Protein AF-0000000080641440 (afdb_homodimer)

Sequence (208 aa):
MGYITQYEVEMDKDAELVREYVNENHDENGCLTAVFNGWAYEMKWYGHEEDVREVSRQFPDVLITLTGEGEDNGDMWRKYFKGGKMQACHAKITFDEYDEKELRMGYITQYEVEMDKDAELVREYVNENHDENGCLTAVFNGWAYEMKWYGHEEDVREVSRQFPDVLITLTGEGEDNGDMWRKYFKGGKMQACHAKITFDEYDEKELR

Radius of gyration: 23.05 Å; Cα contacts (8 Å, |Δi|>4): 408; chains: 2; bounding box: 37×66×46 Å

Structure (mmCIF, N/CA/C/O backbone):
data_AF-0000000080641440-model_v1
#
loop_
_entity.id
_entity.type
_entity.pdbx_description
1 polymer 'Uncharacterized protein'
#
loop_
_atom_site.group_PDB
_atom_site.id
_atom_site.type_symbol
_atom_site.label_atom_id
_atom_site.label_alt_id
_atom_site.label_comp_id
_atom_site.label_asym_id
_atom_site.label_entity_id
_atom_site.label_seq_id
_atom_site.pdbx_PDB_ins_code
_atom_site.Cartn_x
_atom_site.Cartn_y
_atom_site.Cartn_z
_atom_site.occupancy
_atom_site.B_iso_or_equiv
_atom_site.auth_seq_id
_atom_site.auth_comp_id
_atom_site.auth_asym_id
_atom_site.auth_atom_id
_atom_site.pdbx_PDB_model_num
ATOM 1 N N . MET A 1 1 ? 17.766 -10.109 -5.801 1 42.72 1 MET A N 1
ATOM 2 C CA . MET A 1 1 ? 17.547 -10.336 -4.375 1 42.72 1 MET A CA 1
ATOM 3 C C . MET A 1 1 ? 16.062 -10.25 -4.023 1 42.72 1 MET A C 1
ATOM 5 O O . MET A 1 1 ? 15.375 -9.32 -4.449 1 42.72 1 MET A O 1
ATOM 9 N N . GLY A 1 2 ? 15.359 -11.438 -3.826 1 56.09 2 GLY A N 1
ATOM 10 C CA . GLY A 1 2 ? 13.922 -11.383 -3.629 1 56.09 2 GLY A CA 1
ATOM 11 C C . GLY A 1 2 ? 13.523 -10.672 -2.35 1 56.09 2 GLY A C 1
ATOM 12 O O . GLY A 1 2 ? 14.305 -10.609 -1.396 1 56.09 2 GLY A O 1
ATOM 13 N N . TYR A 1 3 ? 12.75 -9.625 -2.354 1 75.38 3 TYR A N 1
ATOM 14 C CA . TYR A 1 3 ? 12.234 -9 -1.143 1 75.38 3 TYR A CA 1
ATOM 15 C C . TYR A 1 3 ? 11.156 -9.867 -0.499 1 75.38 3 TYR A C 1
ATOM 17 O O . TYR A 1 3 ? 10.508 -10.664 -1.178 1 75.38 3 TYR A O 1
ATOM 25 N N . ILE A 1 4 ? 11.258 -9.938 0.817 1 90.31 4 ILE A N 1
ATOM 26 C CA . ILE A 1 4 ? 10.227 -10.68 1.541 1 90.31 4 ILE A CA 1
ATOM 27 C C . ILE A 1 4 ? 8.844 -10.203 1.102 1 90.31 4 ILE A C 1
ATOM 29 O O . ILE A 1 4 ? 8.57 -9 1.092 1 90.31 4 ILE A O 1
ATOM 33 N N . THR A 1 5 ? 8.117 -11.156 0.636 1 93.69 5 THR A N 1
ATOM 34 C CA . THR A 1 5 ? 6.797 -10.898 0.062 1 93.69 5 THR A CA 1
ATOM 35 C C . THR A 1 5 ? 5.773 -11.906 0.584 1 93.69 5 THR A C 1
ATOM 37 O O . THR A 1 5 ? 6.094 -13.078 0.785 1 93.69 5 THR A O 1
ATOM 40 N N . GLN A 1 6 ? 4.656 -11.383 0.966 1 94.06 6 GLN A N 1
ATOM 41 C CA . GLN A 1 6 ? 3.529 -12.273 1.213 1 94.06 6 GLN A CA 1
ATOM 42 C C . GLN A 1 6 ? 2.844 -12.672 -0.092 1 94.06 6 GLN A C 1
ATOM 44 O O . GLN A 1 6 ? 2.396 -11.805 -0.851 1 94.06 6 GLN A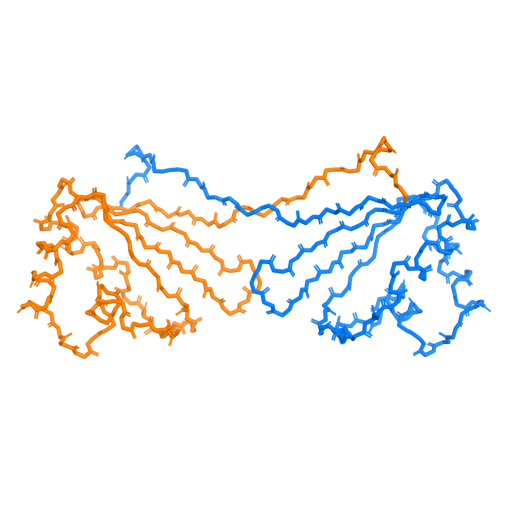 O 1
ATOM 49 N N . TYR A 1 7 ? 2.746 -13.977 -0.316 1 96 7 TYR A N 1
ATOM 50 C CA . TYR A 1 7 ? 2.172 -14.469 -1.562 1 96 7 TYR A CA 1
ATOM 51 C C . TYR A 1 7 ? 0.814 -15.117 -1.32 1 96 7 TYR A C 1
ATOM 53 O O . TYR A 1 7 ? 0.614 -15.797 -0.31 1 96 7 TYR A O 1
ATOM 61 N N . GLU A 1 8 ? -0.035 -14.922 -2.201 1 96.12 8 GLU A N 1
ATOM 62 C CA . GLU A 1 8 ? -1.294 -15.648 -2.283 1 96.12 8 GLU A CA 1
ATOM 63 C C . GLU A 1 8 ? -1.592 -16.078 -3.717 1 96.12 8 GLU A C 1
ATOM 65 O O . GLU A 1 8 ? -1.346 -15.328 -4.66 1 96.12 8 GLU A O 1
ATOM 70 N N . VAL A 1 9 ? -2.16 -17.266 -3.877 1 98 9 VAL A N 1
ATOM 71 C CA . VAL A 1 9 ? -2.475 -17.766 -5.211 1 98 9 VAL A CA 1
ATOM 72 C C . VAL A 1 9 ? -3.955 -18.141 -5.293 1 98 9 VAL A C 1
ATOM 74 O O . VAL A 1 9 ? -4.527 -18.641 -4.324 1 98 9 VAL A O 1
ATOM 77 N N . GLU A 1 10 ? -4.551 -17.844 -6.352 1 98 10 GLU A N 1
ATOM 78 C CA . GLU A 1 10 ? -5.922 -18.219 -6.668 1 98 10 GLU A CA 1
ATOM 79 C C . GLU A 1 10 ? -6.016 -18.828 -8.07 1 98 10 GLU A C 1
ATOM 81 O O . GLU A 1 10 ? -5.27 -18.438 -8.969 1 98 10 GLU A O 1
ATOM 86 N N . MET A 1 11 ? -6.922 -19.734 -8.273 1 98.62 11 MET A N 1
ATOM 87 C CA . MET A 1 11 ? -7.223 -20.344 -9.562 1 98.62 11 MET A CA 1
ATOM 88 C C . MET A 1 11 ? -8.719 -20.297 -9.852 1 98.62 11 MET A C 1
ATOM 90 O O . MET A 1 11 ? -9.539 -20.484 -8.953 1 98.62 11 MET A O 1
ATOM 94 N N . ASP A 1 12 ? -9.023 -20.094 -11.102 1 98.5 12 ASP A N 1
ATOM 95 C CA . ASP A 1 12 ? -10.43 -19.906 -11.43 1 98.5 12 ASP A CA 1
ATOM 96 C C . ASP A 1 12 ? -11.156 -21.25 -11.523 1 98.5 12 ASP A C 1
ATOM 98 O O . ASP A 1 12 ? -12.383 -21.297 -11.383 1 98.5 12 ASP A O 1
ATOM 102 N N . LYS A 1 13 ? -10.445 -22.219 -11.773 1 98.31 13 LYS A N 1
ATOM 103 C CA . LYS A 1 13 ? -10.977 -23.578 -11.812 1 98.31 13 LYS A CA 1
ATOM 104 C C . LYS A 1 13 ? -9.867 -24.609 -11.625 1 98.31 13 LYS A C 1
ATOM 106 O O . LYS A 1 13 ? -8.68 -24.266 -11.648 1 98.31 13 LYS A O 1
ATOM 111 N N . ASP A 1 14 ? -10.234 -25.844 -11.258 1 98 14 ASP A N 1
ATOM 112 C CA . ASP A 1 14 ? -9.383 -27.031 -11.227 1 98 14 ASP A CA 1
ATOM 113 C C . ASP A 1 14 ? -8.234 -26.859 -10.242 1 98 14 ASP A C 1
ATOM 115 O O . ASP A 1 14 ? -7.121 -27.328 -10.484 1 98 14 ASP A O 1
ATOM 119 N N . ALA A 1 15 ? -8.438 -26.078 -9.203 1 97.56 15 ALA A N 1
ATOM 120 C CA . ALA A 1 15 ? -7.402 -25.781 -8.219 1 97.56 15 ALA A CA 1
ATOM 121 C C . ALA A 1 15 ? -6.793 -27.047 -7.648 1 97.56 15 ALA A C 1
ATOM 123 O O . ALA A 1 15 ? -5.574 -27.141 -7.484 1 97.56 15 ALA A O 1
ATOM 124 N N . GLU A 1 16 ? -7.602 -28.016 -7.355 1 97.69 16 GLU A N 1
ATOM 125 C CA . GLU A 1 16 ? -7.105 -29.25 -6.762 1 97.69 16 GLU A CA 1
ATOM 126 C C . GLU A 1 16 ? -6.18 -30 -7.719 1 97.69 16 GLU A C 1
ATOM 128 O O . GLU A 1 16 ? -5.152 -30.531 -7.309 1 97.69 16 GLU A O 1
ATOM 133 N N . LEU A 1 17 ? -6.578 -30.031 -8.953 1 98.38 17 LEU A N 1
ATOM 134 C CA . LEU A 1 17 ? -5.762 -30.703 -9.961 1 98.38 17 LEU A CA 1
ATOM 135 C C . LEU A 1 17 ? -4.406 -30.016 -10.109 1 98.38 17 LEU A C 1
ATOM 137 O O . LEU A 1 17 ? -3.375 -30.672 -10.211 1 98.38 17 LEU A O 1
ATOM 141 N N . VAL A 1 18 ? -4.453 -28.734 -10.141 1 98.62 18 VAL A N 1
ATOM 142 C CA . VAL A 1 18 ? -3.221 -27.953 -10.266 1 98.62 18 VAL A CA 1
ATOM 143 C C . VAL A 1 18 ? -2.316 -28.234 -9.07 1 98.62 18 VAL A C 1
ATOM 145 O O . VAL A 1 18 ? -1.117 -28.469 -9.227 1 98.62 18 VAL A O 1
ATOM 148 N N . ARG A 1 19 ? -2.852 -28.203 -7.91 1 98.06 19 ARG A N 1
ATOM 149 C CA . ARG A 1 19 ? -2.066 -28.438 -6.703 1 98.06 19 ARG A CA 1
ATOM 150 C C . ARG A 1 19 ? -1.47 -29.844 -6.703 1 98.06 19 ARG A C 1
ATOM 152 O O . ARG A 1 19 ? -0.323 -30.031 -6.293 1 98.06 19 ARG A O 1
ATOM 159 N N . GLU A 1 20 ? -2.252 -30.812 -7.102 1 98.25 20 GLU A N 1
ATOM 160 C CA . GLU A 1 20 ? -1.745 -32.188 -7.199 1 98.25 20 GLU A CA 1
ATOM 161 C C . GLU A 1 20 ? -0.533 -32.25 -8.125 1 98.25 20 GLU A C 1
ATOM 163 O O . GLU A 1 20 ? 0.473 -32.875 -7.785 1 98.25 20 GLU A O 1
ATOM 168 N N . TYR A 1 21 ? -0.682 -31.656 -9.242 1 98.5 21 TYR A N 1
ATOM 169 C CA . TYR A 1 21 ? 0.429 -31.609 -10.188 1 98.5 21 TYR A CA 1
ATOM 170 C C . TYR A 1 21 ? 1.666 -31 -9.547 1 98.5 21 TYR A C 1
ATOM 172 O O . TYR A 1 21 ? 2.77 -31.531 -9.664 1 98.5 21 TYR A O 1
ATOM 180 N N . VAL A 1 22 ? 1.522 -29.828 -8.906 1 98.5 22 VAL A N 1
ATOM 181 C CA . VAL A 1 22 ? 2.635 -29.125 -8.273 1 98.5 22 VAL A CA 1
ATOM 182 C C . VAL A 1 22 ? 3.277 -30.016 -7.215 1 98.5 22 VAL A C 1
ATOM 184 O O . VAL A 1 22 ? 4.5 -30.172 -7.18 1 98.5 22 VAL A O 1
ATOM 187 N N . ASN A 1 23 ? 2.48 -30.656 -6.383 1 97.81 23 ASN A N 1
ATOM 188 C CA . ASN A 1 23 ? 2.973 -31.516 -5.309 1 97.81 23 ASN A CA 1
ATOM 189 C C . ASN A 1 23 ? 3.756 -32.688 -5.852 1 97.81 23 ASN A C 1
ATOM 191 O O . ASN A 1 23 ? 4.719 -33.156 -5.23 1 97.81 23 ASN A O 1
ATOM 195 N N . GLU A 1 24 ? 3.395 -33.188 -7.027 1 97.94 24 GLU A N 1
ATOM 196 C CA . GLU A 1 24 ? 4 -34.375 -7.602 1 97.94 24 GLU A CA 1
ATOM 197 C C . GLU A 1 24 ? 5.254 -34.031 -8.398 1 97.94 24 GLU A C 1
ATOM 199 O O . GLU A 1 24 ? 6.168 -34.875 -8.508 1 97.94 24 GLU A O 1
ATOM 204 N N . ASN A 1 25 ? 5.359 -32.844 -8.914 1 97.69 25 ASN A N 1
ATOM 205 C CA . ASN A 1 25 ? 6.367 -32.594 -9.945 1 97.69 25 ASN A CA 1
ATOM 206 C C . ASN A 1 25 ? 7.359 -31.531 -9.492 1 97.69 25 ASN A C 1
ATOM 208 O O . ASN A 1 25 ? 8.32 -31.234 -10.203 1 97.69 25 ASN A O 1
ATOM 212 N N . HIS A 1 26 ? 7.16 -30.953 -8.375 1 96.38 26 HIS A N 1
ATOM 213 C CA . HIS A 1 26 ? 8.047 -29.906 -7.883 1 96.38 26 HIS A CA 1
ATOM 214 C C . HIS A 1 26 ? 8.555 -30.234 -6.48 1 96.38 26 HIS A C 1
ATOM 216 O O . HIS A 1 26 ? 8.008 -31.094 -5.801 1 96.38 26 HIS A O 1
ATOM 222 N N . ASP A 1 27 ? 9.648 -29.516 -6.117 1 94.56 27 ASP A N 1
ATOM 223 C CA . ASP A 1 27 ? 10.266 -29.703 -4.805 1 94.56 27 ASP A CA 1
ATOM 224 C C . ASP A 1 27 ? 9.258 -29.438 -3.686 1 94.56 27 ASP A C 1
ATOM 226 O O . ASP A 1 27 ? 8.695 -28.344 -3.609 1 94.56 27 ASP A O 1
ATOM 230 N N . GLU A 1 28 ? 9.117 -30.359 -2.756 1 90.69 28 GLU A N 1
ATOM 231 C CA . GLU A 1 28 ? 8.148 -30.266 -1.668 1 90.69 28 GLU A CA 1
ATOM 232 C C . GLU A 1 28 ? 8.492 -29.125 -0.718 1 90.69 28 GLU A C 1
ATOM 234 O O . GLU A 1 28 ? 7.605 -28.578 -0.052 1 90.69 28 GLU A O 1
ATOM 239 N N . ASN A 1 29 ? 9.742 -28.75 -0.759 1 90.69 29 ASN A N 1
ATOM 240 C CA . ASN A 1 29 ? 10.18 -27.688 0.134 1 90.69 29 ASN A CA 1
ATOM 241 C C . ASN A 1 29 ? 10.422 -26.375 -0.624 1 90.69 29 ASN A C 1
ATOM 243 O O . ASN A 1 29 ? 11.008 -25.438 -0.082 1 90.69 29 ASN A O 1
ATOM 247 N N . GLY A 1 30 ? 9.953 -26.406 -1.806 1 94.31 30 GLY A N 1
ATOM 248 C CA . GLY A 1 30 ? 10.18 -25.234 -2.637 1 94.31 30 GLY A CA 1
ATOM 249 C C . GLY A 1 30 ? 9.141 -24.156 -2.439 1 94.31 30 GLY A C 1
ATOM 250 O O . GLY A 1 30 ? 8.062 -24.422 -1.896 1 94.31 30 GLY A O 1
ATOM 251 N N . CYS A 1 31 ? 9.414 -22.938 -2.871 1 95.31 31 CYS A N 1
ATOM 252 C CA . CYS A 1 31 ? 8.539 -21.781 -2.736 1 95.31 31 CYS A CA 1
ATOM 253 C C . CYS A 1 31 ? 7.211 -22.016 -3.451 1 95.31 31 CYS A C 1
ATOM 255 O O . CYS A 1 31 ? 6.148 -21.734 -2.904 1 95.31 31 CYS A O 1
ATOM 257 N N . LEU A 1 32 ? 7.34 -22.609 -4.664 1 97.56 32 LEU A N 1
ATOM 258 C CA . LEU A 1 32 ? 6.148 -22.859 -5.465 1 97.56 32 LEU A CA 1
ATOM 259 C C . LEU A 1 32 ? 5.164 -23.734 -4.707 1 97.56 32 LEU A C 1
ATOM 261 O O . LEU A 1 32 ? 3.992 -23.391 -4.555 1 97.56 32 LEU A O 1
ATOM 265 N N . THR A 1 33 ? 5.648 -24.812 -4.207 1 97.62 33 THR A N 1
ATOM 266 C CA . THR A 1 33 ? 4.812 -25.781 -3.492 1 97.62 33 THR A CA 1
ATOM 267 C C . THR A 1 33 ? 4.215 -25.141 -2.236 1 97.62 33 THR A C 1
ATOM 269 O O . THR A 1 33 ? 3.027 -25.312 -1.956 1 97.62 33 THR A O 1
ATOM 272 N N . ALA A 1 34 ? 5.023 -24.422 -1.528 1 96.75 34 ALA A N 1
ATOM 273 C CA . ALA A 1 34 ? 4.562 -23.766 -0.303 1 96.75 34 ALA A CA 1
ATOM 274 C C . ALA A 1 34 ? 3.428 -22.797 -0.593 1 96.75 34 ALA A C 1
ATOM 276 O O . ALA A 1 34 ? 2.4 -22.797 0.09 1 96.75 34 ALA A O 1
ATOM 277 N N . VAL A 1 35 ? 3.568 -21.969 -1.611 1 97.31 35 VAL A N 1
ATOM 278 C CA . VAL A 1 35 ? 2.586 -20.938 -1.932 1 97.31 35 VAL A CA 1
ATOM 279 C C . VAL A 1 35 ? 1.306 -21.578 -2.451 1 97.31 35 VAL A C 1
ATOM 281 O O . VAL A 1 35 ? 0.204 -21.219 -2.033 1 97.31 35 VAL A O 1
ATOM 284 N N . PHE A 1 36 ? 1.425 -22.578 -3.268 1 98 36 PHE A N 1
ATOM 285 C CA . PHE A 1 36 ? 0.255 -23.172 -3.896 1 98 36 PHE A CA 1
ATOM 286 C C . PHE A 1 36 ? -0.557 -23.969 -2.881 1 98 36 PHE A C 1
ATOM 288 O O . PHE A 1 36 ? -1.759 -24.172 -3.062 1 98 36 PHE A O 1
ATOM 295 N N . ASN A 1 37 ? 0.086 -24.344 -1.847 1 96.69 37 ASN A N 1
ATOM 296 C CA . ASN A 1 37 ? -0.63 -25.094 -0.818 1 96.69 37 ASN A CA 1
ATOM 297 C C . ASN A 1 37 ? -1.047 -24.188 0.342 1 96.69 37 ASN A C 1
ATOM 299 O O . ASN A 1 37 ? -1.683 -24.656 1.292 1 96.69 37 ASN A O 1
ATOM 303 N N . GLY A 1 38 ? -0.673 -22.938 0.254 1 94.06 38 GLY A N 1
ATOM 304 C CA . GLY A 1 38 ? -1.074 -21.984 1.272 1 94.06 38 GLY A CA 1
ATOM 305 C C . GLY A 1 38 ? -0.267 -22.094 2.551 1 94.06 38 GLY A C 1
ATOM 306 O O . GLY A 1 38 ? -0.755 -21.75 3.633 1 94.06 38 GLY A O 1
ATOM 307 N N . TRP A 1 39 ? 0.902 -22.625 2.398 1 87.69 39 TRP A N 1
ATOM 308 C CA . TRP A 1 39 ? 1.77 -22.797 3.559 1 87.69 39 TRP A CA 1
ATOM 309 C C . TRP A 1 39 ? 2.662 -21.562 3.752 1 87.69 39 TRP A C 1
ATOM 311 O O . TRP A 1 39 ? 3.311 -21.422 4.793 1 87.69 39 TRP A O 1
ATOM 321 N N . ALA A 1 40 ? 2.682 -20.797 2.734 1 71.25 40 ALA A N 1
ATOM 322 C CA . ALA A 1 40 ? 3.65 -19.703 2.738 1 71.25 40 ALA A CA 1
ATOM 323 C C . ALA A 1 40 ? 3.045 -18.438 3.33 1 71.25 40 ALA A C 1
ATOM 325 O O . ALA A 1 40 ? 1.911 -18.078 3.01 1 71.25 40 ALA A O 1
ATOM 326 N N . TYR A 1 41 ? 3.699 -17.891 4.242 1 76.12 41 TYR A N 1
ATOM 327 C CA . TYR A 1 41 ? 3.371 -16.578 4.801 1 76.12 41 TYR A CA 1
ATOM 328 C C . TYR A 1 41 ? 4.141 -15.477 4.094 1 76.12 41 TYR A C 1
ATOM 330 O O . TYR A 1 41 ? 3.818 -15.117 2.957 1 76.12 41 TYR A O 1
ATOM 338 N N . GLU A 1 42 ? 5.391 -15.18 4.449 1 88.38 42 GLU A N 1
ATOM 339 C CA . GLU A 1 42 ? 6.32 -14.242 3.834 1 88.38 42 GLU A CA 1
ATOM 340 C C . GLU A 1 42 ? 7.629 -14.922 3.447 1 88.38 42 GLU A C 1
ATOM 342 O O . GLU A 1 42 ? 8.211 -15.656 4.25 1 88.38 42 GLU A O 1
ATOM 347 N N . MET A 1 43 ? 7.938 -14.828 2.121 1 92.31 43 MET A N 1
ATOM 348 C CA . MET A 1 43 ? 9.188 -15.469 1.704 1 92.31 43 MET A CA 1
ATOM 349 C C . MET A 1 43 ? 9.773 -14.758 0.489 1 92.31 43 MET A C 1
ATOM 351 O O . MET A 1 43 ? 9.117 -13.93 -0.133 1 92.31 43 MET A O 1
ATOM 355 N N . LYS A 1 44 ? 11.078 -15.164 0.267 1 93.56 44 LYS A N 1
ATOM 356 C CA . LYS A 1 44 ? 11.75 -14.758 -0.964 1 93.56 44 LYS A CA 1
ATOM 357 C C . LYS A 1 44 ? 11.555 -15.789 -2.066 1 93.56 44 LYS A C 1
ATOM 359 O O . LYS A 1 44 ? 11.812 -16.984 -1.862 1 93.56 44 LYS A O 1
ATOM 364 N N . TRP A 1 45 ? 11.008 -15.383 -3.182 1 94.25 45 TRP A N 1
ATOM 365 C CA . TRP A 1 45 ? 10.766 -16.266 -4.316 1 94.25 45 TRP A CA 1
ATOM 366 C C . TRP A 1 45 ? 11.164 -15.602 -5.625 1 94.25 45 TRP A C 1
ATOM 368 O O . TRP A 1 45 ? 10.32 -15.055 -6.336 1 94.25 45 TRP A O 1
ATOM 378 N N . TYR A 1 46 ? 12.445 -15.641 -6.066 1 91.31 46 TYR A N 1
ATOM 379 C CA . TYR A 1 46 ? 13.008 -14.961 -7.227 1 91.31 46 TYR A CA 1
ATOM 380 C C . TYR A 1 46 ? 12.438 -15.523 -8.523 1 91.31 46 TYR A C 1
ATOM 382 O O . TYR A 1 46 ? 12.203 -14.789 -9.477 1 91.31 46 TYR A O 1
ATOM 390 N N . GLY A 1 47 ? 12.125 -16.734 -8.562 1 93.81 47 GLY A N 1
ATOM 391 C CA . GLY A 1 47 ? 11.711 -17.375 -9.805 1 93.81 47 GLY A CA 1
ATOM 392 C C . GLY A 1 47 ? 10.211 -17.609 -9.875 1 93.81 47 GLY A C 1
ATOM 393 O O . GLY A 1 47 ? 9.758 -18.547 -10.547 1 93.81 47 GLY A O 1
ATOM 394 N N . HIS A 1 48 ? 9.477 -16.688 -9.172 1 96.44 48 HIS A N 1
ATOM 395 C CA . HIS A 1 48 ? 8.047 -16.984 -9.078 1 96.44 48 HIS A CA 1
ATOM 396 C C . HIS A 1 48 ? 7.383 -16.891 -10.445 1 96.44 48 HIS A C 1
ATOM 398 O O . HIS A 1 48 ? 6.496 -17.688 -10.773 1 96.44 48 HIS A O 1
ATOM 404 N N . GLU A 1 49 ? 7.898 -15.969 -11.32 1 97.81 49 GLU A N 1
ATOM 405 C CA . GLU A 1 49 ? 7.246 -15.805 -12.617 1 97.81 49 GLU A CA 1
ATOM 406 C C . GLU A 1 49 ? 7.461 -17.031 -13.508 1 97.81 49 GLU A C 1
ATOM 408 O O . GLU A 1 49 ? 6.512 -17.547 -14.086 1 97.81 49 GLU A O 1
ATOM 413 N N . GLU A 1 50 ? 8.641 -17.453 -13.547 1 97.44 50 GLU A N 1
ATOM 414 C CA . GLU A 1 50 ? 8.922 -18.625 -14.375 1 97.44 50 GLU A CA 1
ATOM 415 C C . GLU A 1 50 ? 8.25 -19.875 -13.82 1 97.44 50 GLU A C 1
ATOM 417 O O . GLU A 1 50 ? 7.723 -20.703 -14.578 1 97.44 50 GLU A O 1
ATOM 422 N N . ASP A 1 51 ? 8.352 -20.016 -12.523 1 97.94 51 ASP A N 1
ATOM 423 C CA . ASP A 1 51 ? 7.738 -21.172 -11.875 1 97.94 51 ASP A CA 1
ATOM 424 C C . ASP A 1 51 ? 6.25 -21.266 -12.203 1 97.94 51 ASP A C 1
ATOM 426 O O . ASP A 1 51 ? 5.758 -22.312 -12.609 1 97.94 51 ASP A O 1
ATOM 430 N N . VAL A 1 52 ? 5.547 -20.172 -12.078 1 98.44 52 VAL A N 1
ATOM 431 C CA . VAL A 1 52 ? 4.098 -20.188 -12.25 1 98.44 52 VAL A CA 1
ATOM 432 C C . VAL A 1 52 ? 3.754 -20.281 -13.734 1 98.44 52 VAL A C 1
ATOM 434 O O . VAL A 1 52 ? 2.773 -20.922 -14.109 1 98.44 52 VAL A O 1
ATOM 437 N N . ARG A 1 53 ? 4.594 -19.703 -14.578 1 98.62 53 ARG A N 1
ATOM 438 C CA . ARG A 1 53 ? 4.406 -19.891 -16.016 1 98.62 53 ARG A CA 1
ATOM 439 C C . ARG A 1 53 ? 4.457 -21.359 -16.391 1 98.62 53 ARG A C 1
ATOM 441 O O . ARG A 1 53 ? 3.65 -21.828 -17.203 1 98.62 53 ARG A O 1
ATOM 448 N N . GLU A 1 54 ? 5.375 -22.031 -15.859 1 98.38 54 GLU A N 1
ATOM 449 C CA . GLU A 1 54 ? 5.52 -23.453 -16.141 1 98.38 54 GLU A CA 1
ATOM 450 C C . GLU A 1 54 ? 4.258 -24.219 -15.758 1 98.38 54 GLU A C 1
ATOM 452 O O . GLU A 1 54 ? 3.762 -25.047 -16.531 1 98.38 54 GLU A O 1
ATOM 457 N N . VAL A 1 55 ? 3.773 -23.969 -14.586 1 98.69 55 VAL A N 1
ATOM 458 C CA . VAL A 1 55 ? 2.555 -24.625 -14.133 1 98.69 55 VAL A CA 1
ATOM 459 C C . VAL A 1 55 ? 1.397 -24.281 -15.062 1 98.69 55 VAL A C 1
ATOM 461 O O . VAL A 1 55 ? 0.635 -25.156 -15.469 1 98.69 55 VAL A O 1
ATOM 464 N N . SER A 1 56 ? 1.278 -23 -15.375 1 98.69 56 SER A N 1
ATOM 465 C CA . SER A 1 56 ? 0.169 -22.547 -16.203 1 98.69 56 SER A CA 1
ATOM 466 C C . SER A 1 56 ? 0.198 -23.203 -17.578 1 98.69 56 SER A C 1
ATOM 468 O O . SER A 1 56 ? -0.852 -23.438 -18.172 1 98.69 56 SER A O 1
ATOM 470 N N . ARG A 1 57 ? 1.387 -23.547 -18.125 1 98.56 57 ARG A N 1
ATOM 471 C CA . ARG A 1 57 ? 1.513 -24.234 -19.406 1 98.56 57 ARG A CA 1
ATOM 472 C C . ARG A 1 57 ? 0.867 -25.625 -19.359 1 98.56 57 ARG A C 1
ATOM 474 O O . ARG A 1 57 ? 0.327 -26.094 -20.359 1 98.56 57 ARG A O 1
ATOM 481 N N . GLN A 1 58 ? 0.922 -26.234 -18.25 1 98.44 58 GLN A N 1
ATOM 482 C CA . GLN A 1 58 ? 0.368 -27.578 -18.094 1 98.44 58 GLN A CA 1
ATOM 483 C C . GLN A 1 58 ? -1.155 -27.531 -18.016 1 98.44 58 GLN A C 1
ATOM 485 O O . GLN A 1 58 ? -1.822 -28.531 -18.266 1 98.44 58 GLN A O 1
ATOM 490 N N . PHE A 1 59 ? -1.667 -26.406 -17.625 1 98.56 59 PHE A N 1
ATOM 491 C CA . PHE A 1 59 ? -3.107 -26.219 -17.516 1 98.56 59 PHE A CA 1
ATOM 492 C C . PHE A 1 59 ? -3.559 -24.984 -18.297 1 98.56 59 PHE A C 1
ATOM 494 O O . PHE A 1 59 ? -3.996 -24 -17.703 1 98.56 59 PHE A O 1
ATOM 501 N N . PRO A 1 60 ? -3.574 -25.094 -19.594 1 97.94 60 PRO A N 1
ATOM 502 C CA . PRO A 1 60 ? -3.744 -23.906 -20.422 1 97.94 60 PRO A CA 1
ATOM 503 C C . PRO A 1 60 ? -5.125 -23.266 -20.281 1 97.94 60 PRO A C 1
ATOM 505 O O . PRO A 1 60 ? -5.324 -22.125 -20.688 1 97.94 60 PRO A O 1
ATOM 508 N N . ASP A 1 61 ? -6.09 -23.953 -19.656 1 97.56 61 ASP A N 1
ATOM 509 C CA . ASP A 1 61 ? -7.445 -23.422 -19.516 1 97.56 61 ASP A CA 1
ATOM 510 C C . ASP A 1 61 ? -7.652 -22.797 -18.141 1 97.56 61 ASP A C 1
ATOM 512 O O . ASP A 1 61 ? -8.695 -22.188 -17.891 1 97.56 61 ASP A O 1
ATOM 516 N N . VAL A 1 62 ? -6.719 -22.953 -17.266 1 98.75 62 VAL A N 1
ATOM 517 C CA . VAL A 1 62 ? -6.848 -22.438 -15.906 1 98.75 62 VAL A CA 1
ATOM 518 C C . VAL A 1 62 ? -6.211 -21.062 -15.82 1 98.75 62 VAL A C 1
ATOM 520 O O . VAL A 1 62 ? -5.082 -20.859 -16.281 1 98.75 62 VAL A O 1
ATOM 523 N N . LEU A 1 63 ? -6.906 -20.078 -15.281 1 98.88 63 LEU A N 1
ATOM 524 C CA . LEU A 1 63 ? -6.328 -18.781 -14.906 1 98.88 63 LEU A CA 1
ATOM 525 C C . LEU A 1 63 ? -5.746 -18.844 -13.492 1 98.88 63 LEU A C 1
ATOM 527 O O . LEU A 1 63 ? -6.473 -19.094 -12.531 1 98.88 63 LEU A O 1
ATOM 531 N N . ILE A 1 64 ? -4.492 -18.641 -13.406 1 98.88 64 ILE A N 1
ATOM 532 C CA . ILE A 1 64 ? -3.822 -18.594 -12.109 1 98.88 64 ILE A CA 1
ATOM 533 C C . ILE A 1 64 ? -3.494 -17.141 -11.758 1 98.88 64 ILE A C 1
ATOM 535 O O . ILE A 1 64 ? -2.871 -16.438 -12.547 1 98.88 64 ILE A O 1
ATOM 539 N N . THR A 1 65 ? -3.936 -16.688 -10.602 1 98.81 65 THR A N 1
ATOM 540 C CA . THR A 1 65 ? -3.654 -15.352 -10.102 1 98.81 65 THR A CA 1
ATOM 541 C C . THR A 1 65 ? -2.703 -15.406 -8.914 1 98.81 65 THR A C 1
ATOM 543 O O . THR A 1 65 ? -2.988 -16.078 -7.914 1 98.81 65 THR A O 1
ATOM 546 N N . LEU A 1 66 ? -1.59 -14.773 -9.039 1 98.12 66 LEU A N 1
ATOM 547 C CA . LEU A 1 66 ? -0.637 -14.625 -7.945 1 98.12 66 LEU A CA 1
ATOM 548 C C . LEU A 1 66 ? -0.6 -13.1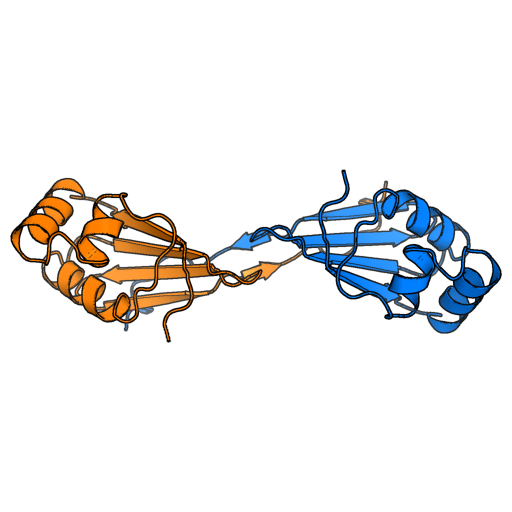8 -7.445 1 98.12 66 LEU A C 1
ATOM 550 O O . LEU A 1 66 ? -0.404 -12.258 -8.234 1 98.12 66 LEU A O 1
ATOM 554 N N . THR A 1 67 ? -0.856 -13.055 -6.199 1 96.81 67 THR A N 1
ATOM 555 C CA . THR A 1 67 ? -0.782 -11.742 -5.574 1 96.81 67 THR A CA 1
ATOM 556 C C . THR A 1 67 ? 0.402 -11.664 -4.617 1 96.81 67 THR A C 1
ATOM 558 O O . THR A 1 67 ? 0.665 -12.609 -3.869 1 96.81 67 THR A O 1
ATOM 561 N N . GLY A 1 68 ? 1.103 -10.539 -4.664 1 95.25 68 GLY A N 1
ATOM 562 C CA . GLY A 1 68 ? 2.23 -10.305 -3.779 1 95.25 68 GLY A CA 1
ATOM 563 C C . GLY A 1 68 ? 2.145 -8.984 -3.045 1 95.25 68 GLY A C 1
ATOM 564 O O . GLY A 1 68 ? 1.763 -7.965 -3.629 1 95.25 68 GLY A O 1
ATOM 565 N N . GLU A 1 69 ? 2.406 -9.039 -1.784 1 92.88 69 GLU A N 1
ATOM 566 C CA . GLU A 1 69 ? 2.557 -7.848 -0.949 1 92.88 69 GLU A CA 1
ATOM 567 C C . GLU A 1 69 ? 3.963 -7.758 -0.367 1 92.88 69 GLU A C 1
ATOM 569 O O . GLU A 1 69 ? 4.332 -8.547 0.508 1 92.88 69 GLU A O 1
ATOM 574 N N . GLY A 1 70 ? 4.656 -6.793 -0.861 1 90.56 70 GLY A N 1
ATOM 575 C CA . GLY A 1 70 ? 6.02 -6.605 -0.401 1 90.56 70 GLY A CA 1
ATOM 576 C C . GLY A 1 70 ? 6.109 -5.863 0.919 1 90.56 70 GLY A C 1
ATOM 577 O O . GLY A 1 70 ? 5.09 -5.609 1.563 1 90.56 70 GLY A O 1
ATOM 578 N N . GLU A 1 71 ? 7.301 -5.52 1.286 1 84.5 71 GLU A N 1
ATOM 579 C CA . GLU A 1 71 ? 7.574 -4.941 2.6 1 84.5 71 GLU A CA 1
ATOM 580 C C . GLU A 1 71 ? 7.195 -3.465 2.645 1 84.5 71 GLU A C 1
ATOM 582 O O . GLU A 1 71 ? 6.781 -2.955 3.688 1 84.5 71 GLU A O 1
ATOM 587 N N . ASP A 1 72 ? 7.379 -2.824 1.542 1 83.56 72 ASP A N 1
ATOM 588 C CA . ASP A 1 72 ? 7.156 -1.382 1.504 1 83.56 72 ASP A CA 1
ATOM 589 C C . ASP A 1 72 ? 5.699 -1.062 1.172 1 83.56 72 ASP A C 1
ATOM 591 O O . ASP A 1 72 ? 5.047 -1.808 0.44 1 83.56 72 ASP A O 1
ATOM 595 N N . ASN A 1 73 ? 5.316 0.074 1.601 1 81.69 73 ASN A N 1
ATOM 596 C CA . ASN A 1 73 ? 3.969 0.532 1.281 1 81.69 73 ASN A CA 1
ATOM 597 C C . ASN A 1 73 ? 3.77 0.678 -0.225 1 81.69 73 ASN A C 1
ATOM 599 O O . ASN A 1 73 ? 4.629 1.221 -0.92 1 81.69 73 ASN A O 1
ATOM 603 N N . GLY A 1 74 ? 2.719 0.154 -0.543 1 86.44 74 GLY A N 1
ATOM 604 C CA . GLY A 1 74 ? 2.391 0.306 -1.951 1 86.44 74 GLY A CA 1
ATOM 605 C C . GLY A 1 74 ? 3.045 -0.741 -2.834 1 86.44 74 GLY A C 1
ATOM 606 O O . GLY A 1 74 ? 2.791 -0.792 -4.039 1 86.44 74 GLY A O 1
ATOM 607 N N . ASP A 1 75 ? 3.906 -1.483 -2.195 1 90.88 75 ASP A N 1
ATOM 608 C CA . ASP A 1 75 ? 4.527 -2.559 -2.961 1 90.88 75 ASP A CA 1
ATOM 609 C C . ASP A 1 75 ? 3.617 -3.781 -3.033 1 90.88 75 ASP A C 1
ATOM 611 O O . ASP A 1 75 ? 3.834 -4.766 -2.326 1 90.88 75 ASP A O 1
ATOM 615 N N . MET A 1 76 ? 2.641 -3.695 -3.775 1 94.31 76 MET A N 1
ATOM 616 C CA . MET A 1 76 ? 1.652 -4.742 -4.02 1 94.31 76 MET A CA 1
ATOM 617 C C . MET A 1 76 ? 1.461 -4.973 -5.516 1 94.31 76 MET A C 1
ATOM 619 O O . MET A 1 76 ? 1.459 -4.02 -6.297 1 94.31 76 MET A O 1
ATOM 623 N N . TRP A 1 77 ? 1.321 -6.184 -5.859 1 96.56 77 TRP A N 1
ATOM 624 C CA . TRP A 1 77 ? 1.118 -6.512 -7.266 1 96.56 77 TRP A CA 1
ATOM 625 C C . TRP A 1 77 ? 0.247 -7.758 -7.414 1 96.56 77 TRP A C 1
ATOM 627 O O . TRP A 1 77 ? 0.091 -8.531 -6.465 1 96.56 77 TRP A O 1
ATOM 637 N N . ARG A 1 78 ? -0.324 -7.887 -8.594 1 98 78 ARG A N 1
ATOM 638 C CA . ARG A 1 78 ? -1.084 -9.047 -9.055 1 98 78 ARG A CA 1
ATOM 639 C C . ARG A 1 78 ? -0.636 -9.484 -10.445 1 98 78 ARG A C 1
ATOM 641 O O . ARG A 1 78 ? -0.424 -8.648 -11.32 1 98 78 ARG A O 1
ATOM 648 N N . LYS A 1 79 ? -0.42 -10.711 -10.539 1 98.62 79 LYS A N 1
ATOM 649 C CA . LYS A 1 79 ? -0.061 -11.281 -11.828 1 98.62 79 LYS A CA 1
ATOM 650 C C . LYS A 1 79 ? -1.038 -12.383 -12.234 1 98.62 79 LYS A C 1
ATOM 652 O O . LYS A 1 79 ? -1.43 -13.203 -11.406 1 98.62 79 LYS A O 1
ATOM 657 N N . TYR A 1 80 ? -1.413 -12.289 -13.43 1 98.88 80 TYR A N 1
ATOM 658 C CA . TYR A 1 80 ? -2.266 -13.312 -14.031 1 98.88 80 TYR A CA 1
ATOM 659 C C . TYR A 1 80 ? -1.469 -14.203 -14.969 1 98.88 80 TYR A C 1
ATOM 661 O O . TYR A 1 80 ? -0.701 -13.711 -15.797 1 98.88 80 TYR A O 1
ATOM 669 N N . PHE A 1 81 ? -1.669 -15.477 -14.875 1 98.88 81 PHE A N 1
ATOM 670 C CA . PHE A 1 81 ? -0.988 -16.453 -15.719 1 98.88 81 PHE A CA 1
ATOM 671 C C . PHE A 1 81 ? -1.994 -17.328 -16.438 1 98.88 81 PHE A C 1
ATOM 673 O O . PHE A 1 81 ? -2.91 -17.875 -15.828 1 98.88 81 PHE A O 1
ATOM 680 N N . LYS A 1 82 ? -1.789 -17.484 -17.703 1 98.75 82 LYS A N 1
ATOM 681 C CA . LYS A 1 82 ? -2.584 -18.391 -18.547 1 98.75 82 LYS A CA 1
ATOM 682 C C . LYS A 1 82 ? -1.767 -18.906 -19.719 1 98.75 82 LYS A C 1
ATOM 684 O O . LYS A 1 82 ? -1.208 -18.125 -20.484 1 98.75 82 LYS A O 1
ATOM 689 N N . GLY A 1 83 ? -1.682 -20.25 -19.828 1 98.12 83 GLY A N 1
ATOM 690 C CA . GLY A 1 83 ? -1.021 -20.875 -20.969 1 98.12 83 GLY A CA 1
ATOM 691 C C . GLY A 1 83 ? 0.433 -20.469 -21.109 1 98.12 83 GLY A C 1
ATOM 692 O O . GLY A 1 83 ? 0.928 -20.297 -22.219 1 98.12 83 GLY A O 1
ATOM 693 N N . GLY A 1 84 ? 0.991 -20.25 -20.031 1 98.44 84 GLY A N 1
ATOM 694 C CA . GLY A 1 84 ? 2.41 -19.938 -20.047 1 98.44 84 GLY A CA 1
ATOM 695 C C . GLY A 1 84 ? 2.691 -18.469 -20.234 1 98.44 84 GLY A C 1
ATOM 696 O O . GLY A 1 84 ? 3.848 -18.031 -20.219 1 98.44 84 GLY A O 1
ATOM 697 N N . LYS A 1 85 ? 1.682 -17.656 -20.406 1 98.5 85 LYS A N 1
ATOM 698 C CA . LYS A 1 85 ? 1.81 -16.203 -20.547 1 98.5 85 LYS A CA 1
ATOM 699 C C . LYS A 1 85 ? 1.416 -15.492 -19.266 1 98.5 85 LYS A C 1
ATOM 701 O O . LYS A 1 85 ? 0.851 -16.094 -18.359 1 98.5 85 LYS A O 1
ATOM 706 N N . MET A 1 86 ? 1.812 -14.156 -19.188 1 98.69 86 MET A N 1
ATOM 707 C CA . MET A 1 86 ? 1.582 -13.453 -17.922 1 98.69 86 MET A CA 1
ATOM 708 C C . MET A 1 86 ? 1.16 -12.008 -18.188 1 98.69 86 MET A C 1
ATOM 710 O O . MET A 1 86 ? 1.685 -11.359 -19.078 1 98.69 86 MET A O 1
ATOM 714 N N . GLN A 1 87 ? 0.243 -11.523 -17.438 1 98.75 87 GLN A N 1
ATOM 715 C CA . GLN A 1 87 ? -0.098 -10.117 -17.25 1 98.75 87 GLN A CA 1
ATOM 716 C C . GLN A 1 87 ? 0.316 -9.633 -15.859 1 98.75 87 GLN A C 1
ATOM 718 O O . GLN A 1 87 ? -0.114 -10.188 -14.852 1 98.75 87 GLN A O 1
ATOM 723 N N . ALA A 1 88 ? 1.152 -8.68 -15.82 1 98.19 88 ALA A N 1
ATOM 724 C CA . ALA A 1 88 ? 1.584 -8.117 -14.547 1 98.19 88 ALA A CA 1
ATOM 725 C C . ALA A 1 88 ? 0.841 -6.816 -14.25 1 98.19 88 ALA A C 1
ATOM 727 O O . ALA A 1 88 ? 0.781 -5.918 -15.086 1 98.19 88 ALA A O 1
ATOM 728 N N . CYS A 1 89 ? 0.276 -6.746 -13.055 1 97.94 89 CYS A N 1
ATOM 729 C CA . CYS A 1 89 ? -0.46 -5.566 -12.617 1 97.94 89 CYS A CA 1
ATOM 730 C C . CYS A 1 89 ? 0.105 -5.023 -11.312 1 97.94 89 CYS A C 1
ATOM 732 O O . CYS A 1 89 ? 0.083 -5.711 -10.289 1 97.94 89 CYS A O 1
ATOM 734 N N . HIS A 1 90 ? 0.572 -3.855 -11.359 1 96.56 90 HIS A N 1
ATOM 735 C CA . HIS A 1 90 ? 0.955 -3.184 -10.125 1 96.56 90 HIS A CA 1
ATOM 736 C C . HIS A 1 90 ? -0.237 -2.469 -9.492 1 96.56 90 HIS A C 1
ATOM 738 O O . HIS A 1 90 ? -1.138 -2.014 -10.203 1 96.56 90 HIS A O 1
ATOM 744 N N . ALA A 1 91 ? -0.209 -2.363 -8.164 1 95.88 91 ALA A N 1
ATOM 745 C CA . ALA A 1 91 ? -1.293 -1.686 -7.461 1 95.88 91 ALA A CA 1
ATOM 746 C C . ALA A 1 91 ? -1.414 -0.231 -7.906 1 95.88 91 ALA A C 1
ATOM 748 O O . ALA A 1 91 ? -0.406 0.455 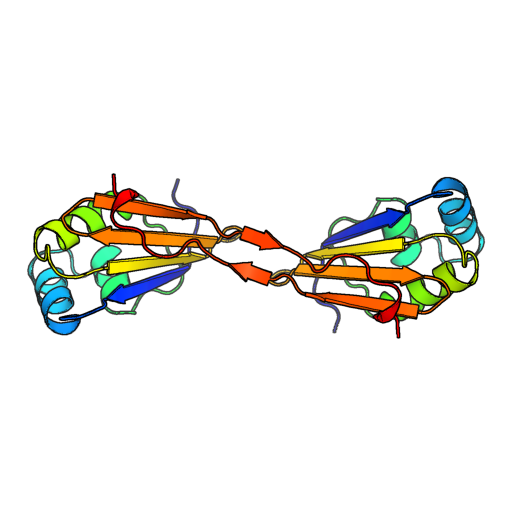-8.094 1 95.88 91 ALA A O 1
ATOM 749 N N . LYS A 1 92 ? -2.57 0.203 -8.164 1 95.31 92 LYS A N 1
ATOM 750 C CA . LYS A 1 92 ? -2.896 1.617 -8.32 1 95.31 92 LYS A CA 1
ATOM 751 C C . LYS A 1 92 ? -3.49 2.193 -7.039 1 95.31 92 LYS A C 1
ATOM 753 O O . LYS A 1 92 ? -4.539 1.738 -6.578 1 95.31 92 LYS A O 1
ATOM 758 N N . ILE A 1 93 ? -2.834 3.074 -6.484 1 94.38 93 ILE A N 1
ATOM 759 C CA . ILE A 1 93 ? -3.26 3.684 -5.227 1 94.38 93 ILE A CA 1
ATOM 760 C C . ILE A 1 93 ? -3.793 5.09 -5.492 1 94.38 93 ILE A C 1
ATOM 762 O O . ILE A 1 93 ? -3.07 5.949 -6.004 1 94.38 93 ILE A O 1
ATOM 766 N N . THR A 1 94 ? -5.012 5.289 -5.199 1 95.88 94 THR A N 1
ATOM 767 C CA . THR A 1 94 ? -5.617 6.602 -5.41 1 95.88 94 THR A CA 1
ATOM 768 C C . THR A 1 94 ? -6.309 7.086 -4.137 1 95.88 94 THR A C 1
ATOM 770 O O . THR A 1 94 ? -6.578 6.297 -3.232 1 95.88 94 THR A O 1
ATOM 773 N N . PHE A 1 95 ? -6.547 8.352 -4.086 1 96.31 95 PHE A N 1
ATOM 774 C CA . PHE A 1 95 ? -7.324 8.992 -3.035 1 96.31 95 PHE A CA 1
ATOM 775 C C . PHE A 1 95 ? -8.453 9.828 -3.633 1 96.31 95 PHE A C 1
ATOM 777 O O . PHE A 1 95 ? -8.305 10.391 -4.723 1 96.31 95 PHE A O 1
ATOM 784 N N . ASP A 1 96 ? -9.555 9.891 -2.877 1 96.94 96 ASP A N 1
ATOM 785 C CA . ASP A 1 96 ? -10.562 10.859 -3.299 1 96.94 96 ASP A CA 1
ATOM 786 C C . ASP A 1 96 ? -9.992 12.273 -3.314 1 96.94 96 ASP A C 1
ATOM 788 O O . ASP A 1 96 ? -9.18 12.633 -2.459 1 96.94 96 ASP A O 1
ATOM 792 N N . GLU A 1 97 ? -10.43 13.031 -4.34 1 96.94 97 GLU A N 1
ATOM 793 C CA . GLU A 1 97 ? -10.023 14.43 -4.422 1 96.94 97 GLU A CA 1
ATOM 794 C C . GLU A 1 97 ? -10.727 15.266 -3.359 1 96.94 97 GLU A C 1
ATOM 796 O O . GLU A 1 97 ? -11.766 14.867 -2.834 1 96.94 97 GLU A O 1
ATOM 801 N N . TYR A 1 98 ? -10.141 16.391 -3.092 1 98.19 98 TYR A N 1
ATOM 802 C CA . TYR A 1 98 ? -10.781 17.359 -2.209 1 98.19 98 TYR A CA 1
ATOM 803 C C . TYR A 1 98 ? -12.172 17.719 -2.723 1 98.19 98 TYR A C 1
ATOM 805 O O . TYR A 1 98 ? -12.344 18.047 -3.9 1 98.19 98 TYR A O 1
ATOM 813 N N . ASP A 1 99 ? -13.125 17.594 -1.925 1 98 99 ASP A N 1
ATOM 814 C CA . ASP A 1 99 ? -14.508 18 -2.141 1 98 99 ASP A CA 1
ATOM 815 C C . ASP A 1 99 ? -15.055 18.75 -0.928 1 98 99 ASP A C 1
ATOM 817 O O . ASP A 1 99 ? -15.336 18.156 0.107 1 98 99 ASP A O 1
ATOM 821 N N . GLU A 1 100 ? -15.273 20.031 -1.106 1 96.06 100 GLU A N 1
ATOM 822 C CA . GLU A 1 100 ? -15.695 20.859 0.014 1 96.06 100 GLU A CA 1
ATOM 823 C C . GLU A 1 100 ? -16.969 20.312 0.659 1 96.06 100 GLU A C 1
ATOM 825 O O . GLU A 1 100 ? -17.188 20.484 1.862 1 96.06 100 GLU A O 1
ATOM 830 N N . LYS A 1 101 ? -17.828 19.656 -0.114 1 96.75 101 LYS A N 1
ATOM 831 C CA . LYS A 1 101 ? -19.094 19.109 0.385 1 96.75 101 LYS A CA 1
ATOM 832 C C . LYS A 1 101 ? -18.844 17.953 1.349 1 96.75 101 LYS A C 1
ATOM 834 O O . LYS A 1 101 ? -19.75 17.547 2.086 1 96.75 101 LYS A O 1
ATOM 839 N N . GLU A 1 102 ? -17.594 17.406 1.365 1 97.25 102 GLU A N 1
ATOM 840 C CA . GLU A 1 102 ? -17.281 16.25 2.191 1 97.25 102 GLU A CA 1
ATOM 841 C C . GLU A 1 102 ? -16.625 16.672 3.5 1 97.25 102 GLU A C 1
ATOM 843 O O . GLU A 1 102 ? -16.312 15.82 4.344 1 97.25 102 GLU A O 1
ATOM 848 N N . LEU A 1 103 ? -16.453 17.922 3.66 1 97.25 103 LEU A N 1
ATOM 849 C CA . LEU A 1 103 ? -15.859 18.438 4.887 1 97.25 103 LEU A CA 1
ATOM 850 C C . LEU A 1 103 ? -16.812 18.266 6.066 1 97.25 103 LEU A C 1
ATOM 852 O O . LEU A 1 103 ? -18.016 18.516 5.941 1 97.25 103 LEU A O 1
ATOM 856 N N . ARG A 1 104 ? -16.25 17.781 7.242 1 93.94 104 ARG A N 1
ATOM 857 C CA . ARG A 1 104 ? -17.031 17.594 8.461 1 93.94 104 ARG A CA 1
ATOM 858 C C . ARG A 1 104 ? -16.266 18.078 9.688 1 93.94 104 ARG A C 1
ATOM 860 O O . ARG A 1 104 ? -15.039 18.062 9.703 1 93.94 104 ARG A O 1
ATOM 867 N N . MET B 1 1 ? -3.469 4.469 20.562 1 42.5 1 MET B N 1
ATOM 868 C CA . MET B 1 1 ? -2.051 4.164 20.391 1 42.5 1 MET B CA 1
ATOM 869 C C . MET B 1 1 ? -1.591 4.488 18.984 1 42.5 1 MET B C 1
ATOM 871 O O . MET B 1 1 ? -2.238 4.094 18 1 42.5 1 MET B O 1
ATOM 875 N N . GLY B 1 2 ? -0.956 5.699 18.766 1 55.69 2 GLY B N 1
ATOM 876 C CA . GLY B 1 2 ? -0.628 6.113 17.422 1 55.69 2 GLY B CA 1
ATOM 877 C C . GLY B 1 2 ? 0.348 5.18 16.719 1 55.69 2 GLY B C 1
ATOM 878 O O . GLY B 1 2 ? 1.126 4.488 17.375 1 55.69 2 GLY B O 1
ATOM 879 N N . TYR B 1 3 ? 0.043 4.543 15.641 1 75.75 3 TYR B N 1
ATOM 880 C CA . TYR B 1 3 ? 0.999 3.752 14.867 1 75.75 3 TYR B CA 1
ATOM 881 C C . TYR B 1 3 ? 2.006 4.652 14.164 1 75.75 3 TYR B C 1
ATOM 883 O O . TYR B 1 3 ? 1.724 5.824 13.898 1 75.75 3 TYR B O 1
ATOM 891 N N . ILE B 1 4 ? 3.252 4.211 14.203 1 90.31 4 ILE B N 1
ATOM 892 C CA . ILE B 1 4 ? 4.285 4.949 13.492 1 90.31 4 ILE B CA 1
ATOM 893 C C . ILE B 1 4 ? 3.838 5.211 12.055 1 90.31 4 ILE B C 1
ATOM 895 O O . ILE B 1 4 ? 3.414 4.293 11.352 1 90.31 4 ILE B O 1
ATOM 899 N N . THR B 1 5 ? 3.826 6.477 11.773 1 93.69 5 THR B N 1
ATOM 900 C CA . THR B 1 5 ? 3.326 6.953 10.484 1 93.69 5 THR B CA 1
ATOM 901 C C . THR B 1 5 ? 4.277 7.98 9.883 1 93.69 5 THR B C 1
ATOM 903 O O . THR B 1 5 ? 4.867 8.789 10.609 1 93.69 5 THR B O 1
ATOM 906 N N . GLN B 1 6 ? 4.547 7.816 8.633 1 94 6 GLN B N 1
ATOM 907 C CA . GLN B 1 6 ? 5.211 8.891 7.906 1 94 6 GLN B CA 1
ATOM 908 C C . GLN B 1 6 ? 4.211 9.969 7.48 1 94 6 GLN B C 1
ATOM 910 O O . GLN B 1 6 ? 3.238 9.672 6.781 1 94 6 GLN B O 1
ATOM 915 N N . TYR B 1 7 ? 4.492 11.203 7.891 1 96.12 7 TYR B N 1
ATOM 916 C CA . TYR B 1 7 ? 3.568 12.297 7.609 1 96.12 7 TYR B CA 1
ATOM 917 C C . TYR B 1 7 ? 4.156 13.258 6.578 1 96.12 7 TYR B C 1
ATOM 919 O O . TYR B 1 7 ? 5.359 13.531 6.594 1 96.12 7 TYR B O 1
ATOM 927 N N . GLU B 1 8 ? 3.361 13.719 5.762 1 96.06 8 GLU B N 1
ATOM 928 C CA . GLU B 1 8 ? 3.67 14.844 4.879 1 96.06 8 GLU B CA 1
ATOM 929 C C . GLU B 1 8 ? 2.521 15.844 4.844 1 96.06 8 GLU B C 1
ATOM 931 O O . GLU B 1 8 ? 1.351 15.461 4.848 1 96.06 8 GLU B O 1
ATOM 936 N N . VAL B 1 9 ? 2.855 17.125 4.754 1 98.06 9 VAL B N 1
ATOM 937 C CA . VAL B 1 9 ? 1.823 18.156 4.719 1 98.06 9 VAL B CA 1
ATOM 938 C C . VAL B 1 9 ? 2.02 19.047 3.492 1 98.06 9 VAL B C 1
ATOM 940 O O . VAL B 1 9 ? 3.152 19.344 3.102 1 98.06 9 VAL B O 1
ATOM 943 N N . GLU B 1 10 ? 0.989 19.406 2.879 1 98 10 GLU B N 1
ATOM 944 C CA . GLU B 1 10 ? 0.964 20.359 1.768 1 98 10 GLU B CA 1
ATOM 945 C C . GLU B 1 10 ? -0.106 21.422 1.977 1 98 10 GLU B C 1
ATOM 947 O O . GLU B 1 10 ? -1.149 21.156 2.576 1 98 10 GLU B O 1
ATOM 952 N N . MET B 1 11 ? 0.126 22.609 1.487 1 98.62 11 MET B N 1
ATOM 953 C CA . MET B 1 11 ? -0.822 23.719 1.51 1 98.62 11 MET B CA 1
ATOM 954 C C . MET B 1 11 ? -0.975 24.328 0.121 1 98.62 11 MET B C 1
ATOM 956 O O . MET B 1 11 ? 0.005 24.469 -0.614 1 98.62 11 MET B O 1
ATOM 960 N N . ASP B 1 12 ? -2.178 24.719 -0.178 1 98.56 12 ASP B N 1
ATOM 961 C CA . ASP B 1 12 ? -2.418 25.203 -1.536 1 98.56 12 ASP B CA 1
ATOM 962 C C . ASP B 1 12 ? -1.951 26.641 -1.699 1 98.56 12 ASP B C 1
ATOM 964 O O . ASP B 1 12 ? -1.688 27.094 -2.816 1 98.56 12 ASP B O 1
ATOM 968 N N . LYS B 1 13 ? -1.884 27.312 -0.677 1 98.25 13 LYS B N 1
ATOM 969 C CA . LYS B 1 13 ? -1.381 28.688 -0.66 1 98.25 13 LYS B CA 1
ATOM 970 C C . LYS B 1 13 ? -0.928 29.094 0.741 1 98.25 13 LYS B C 1
ATOM 972 O O . LYS B 1 13 ? -1.188 28.375 1.712 1 98.25 13 LYS B O 1
ATOM 977 N N . ASP B 1 14 ? -0.092 30.141 0.844 1 97.94 14 ASP B N 1
ATOM 978 C CA . ASP B 1 14 ? 0.292 30.828 2.072 1 97.94 14 ASP B CA 1
ATOM 979 C C . ASP B 1 14 ? 1.039 29.891 3.018 1 97.94 14 ASP B C 1
ATOM 981 O O . ASP B 1 14 ? 0.88 29.969 4.238 1 97.94 14 ASP B O 1
ATOM 985 N N . ALA B 1 15 ? 1.73 28.906 2.477 1 97.56 15 ALA B N 1
ATOM 986 C CA . ALA B 1 15 ? 2.441 27.906 3.262 1 97.56 15 ALA B CA 1
ATOM 987 C C . ALA B 1 15 ? 3.375 28.562 4.273 1 97.56 15 ALA B C 1
ATOM 989 O O . ALA B 1 15 ? 3.453 28.125 5.426 1 97.56 15 ALA B O 1
ATOM 990 N N . GLU B 1 16 ? 4.062 29.562 3.857 1 97.62 16 GLU B N 1
ATOM 991 C CA . GLU B 1 16 ? 5.023 30.219 4.746 1 97.62 16 GLU B CA 1
ATOM 992 C C . GLU B 1 16 ? 4.32 30.875 5.934 1 97.62 16 GLU B C 1
ATOM 994 O O . GLU B 1 16 ? 4.805 30.797 7.062 1 97.62 16 GLU B O 1
ATOM 999 N N . LEU B 1 17 ? 3.234 31.5 5.664 1 98.38 17 LEU B N 1
ATOM 1000 C CA . LEU B 1 17 ? 2.469 32.156 6.727 1 98.38 17 LEU B CA 1
ATOM 1001 C C . LEU B 1 17 ? 1.961 31.125 7.73 1 98.38 17 LEU B C 1
ATOM 1003 O O . LEU B 1 17 ? 2.012 31.344 8.938 1 98.38 17 LEU B O 1
ATOM 1007 N N . VAL B 1 18 ? 1.464 30.062 7.211 1 98.62 18 VAL B N 1
ATOM 1008 C CA . VAL B 1 18 ? 0.948 29 8.07 1 98.62 18 VAL B CA 1
ATOM 1009 C C . VAL B 1 18 ? 2.074 28.453 8.945 1 98.62 18 VAL B C 1
ATOM 1011 O O . VAL B 1 18 ? 1.901 28.281 10.156 1 98.62 18 VAL B O 1
ATOM 1014 N N . ARG B 1 19 ? 3.197 28.188 8.375 1 98.06 19 ARG B N 1
ATOM 1015 C CA . ARG B 1 19 ? 4.328 27.641 9.125 1 98.06 19 ARG B CA 1
ATOM 1016 C C . ARG B 1 19 ? 4.789 28.625 10.203 1 98.06 19 ARG B C 1
ATOM 1018 O O . ARG B 1 19 ? 5.137 28.219 11.312 1 98.06 19 ARG B O 1
ATOM 1025 N N . GLU B 1 20 ? 4.836 29.891 9.859 1 98.25 20 GLU B N 1
ATOM 1026 C CA . GLU B 1 20 ? 5.203 30.906 10.844 1 98.25 20 GLU B CA 1
ATOM 1027 C C . GLU B 1 20 ? 4.27 30.859 12.047 1 98.25 20 GLU B C 1
ATOM 1029 O O . GLU B 1 20 ? 4.723 30.906 13.195 1 98.25 20 GLU B O 1
ATOM 1034 N N . TYR B 1 21 ? 3.02 30.844 11.773 1 98.5 21 TYR B N 1
ATOM 1035 C CA . TYR B 1 21 ? 2.029 30.75 12.844 1 98.5 21 TYR B CA 1
ATOM 1036 C C . TYR B 1 21 ? 2.285 29.531 13.719 1 98.5 21 TYR B C 1
ATOM 1038 O O . TYR B 1 21 ? 2.268 29.625 14.945 1 98.5 21 TYR B O 1
ATOM 1046 N N . VAL B 1 22 ? 2.449 28.328 13.109 1 98.56 22 VAL B N 1
ATOM 1047 C CA . VAL B 1 22 ? 2.678 27.078 13.844 1 98.56 22 VAL B CA 1
ATOM 1048 C C . VAL B 1 22 ? 3.924 27.219 14.719 1 98.56 22 VAL B C 1
ATOM 1050 O O . VAL B 1 22 ? 3.898 26.891 15.906 1 98.56 22 VAL B O 1
ATOM 1053 N N . ASN B 1 23 ? 5 27.75 14.156 1 97.88 23 ASN B N 1
ATOM 1054 C CA . ASN B 1 23 ? 6.266 27.906 14.875 1 97.88 23 ASN B CA 1
ATOM 1055 C C . ASN B 1 23 ? 6.125 28.828 16.078 1 97.88 23 ASN B C 1
ATOM 1057 O O . ASN B 1 23 ? 6.777 28.625 17.094 1 97.88 23 ASN B O 1
ATOM 1061 N N . GLU B 1 24 ? 5.254 29.812 16 1 98 24 GLU B N 1
ATOM 1062 C CA . GLU B 1 24 ? 5.109 30.828 17.031 1 98 24 GLU B CA 1
ATOM 1063 C C . GLU B 1 24 ? 4.129 30.375 18.109 1 98 24 GLU B C 1
ATOM 1065 O O . GLU B 1 24 ? 4.242 30.781 19.266 1 98 24 GLU B O 1
ATOM 1070 N N . ASN B 1 25 ? 3.207 29.531 17.812 1 97.62 25 ASN B N 1
ATOM 1071 C CA . ASN B 1 25 ? 2.068 29.312 18.703 1 97.62 25 ASN B CA 1
ATOM 1072 C C . ASN B 1 25 ? 1.999 27.875 19.203 1 97.62 25 ASN B C 1
ATOM 1074 O O . ASN B 1 25 ? 1.148 27.547 20.031 1 97.62 25 ASN B O 1
ATOM 1078 N N . HIS B 1 26 ? 2.828 27.047 18.734 1 96.31 26 HIS B N 1
ATOM 1079 C CA . HIS B 1 26 ? 2.814 25.641 19.141 1 96.31 26 HIS B CA 1
ATOM 1080 C C . HIS B 1 26 ? 4.18 25.203 19.656 1 96.31 26 HIS B C 1
ATOM 1082 O O . HIS B 1 26 ? 5.184 25.891 19.422 1 96.31 26 HIS B O 1
ATOM 1088 N N . ASP B 1 27 ? 4.164 24.062 20.375 1 94.62 27 ASP B N 1
ATOM 1089 C CA . ASP B 1 27 ? 5.391 23.516 20.938 1 94.62 27 ASP B CA 1
ATOM 1090 C C . ASP B 1 27 ? 6.41 23.219 19.844 1 94.62 27 ASP B C 1
ATOM 1092 O O . ASP B 1 27 ? 6.129 22.453 18.922 1 94.62 27 ASP B O 1
ATOM 1096 N N . GLU B 1 28 ? 7.629 23.703 20.016 1 90.75 28 GLU B N 1
ATOM 1097 C CA . GLU B 1 28 ? 8.695 23.562 19.031 1 90.75 28 GLU B CA 1
ATOM 1098 C C . GLU B 1 28 ? 9.117 22.109 18.891 1 90.75 28 GLU B C 1
ATOM 1100 O O . GLU B 1 28 ? 9.617 21.719 17.828 1 90.75 28 GLU B O 1
ATOM 1105 N N . ASN B 1 29 ? 8.82 21.344 19.922 1 90.81 29 ASN B N 1
ATOM 1106 C CA . ASN B 1 29 ? 9.211 19.938 19.891 1 90.81 29 ASN B CA 1
ATOM 1107 C C . ASN B 1 29 ? 8.008 19.031 19.656 1 90.81 29 ASN B C 1
ATOM 1109 O O . ASN B 1 29 ? 8.109 17.812 19.812 1 90.81 29 ASN B O 1
ATOM 1113 N N . GLY B 1 30 ? 6.977 19.688 19.281 1 94.19 30 GLY B N 1
ATOM 1114 C CA . GLY B 1 30 ? 5.754 18.922 19.094 1 94.19 30 GLY B CA 1
ATOM 1115 C C . GLY B 1 30 ? 5.645 18.297 17.703 1 94.19 30 GLY B C 1
ATOM 1116 O O . GLY B 1 30 ? 6.34 18.719 16.781 1 94.19 30 GLY B O 1
ATOM 1117 N N . CYS B 1 31 ? 4.773 17.328 17.531 1 95.38 31 CYS B N 1
ATOM 1118 C CA . CYS B 1 31 ? 4.562 16.609 16.281 1 95.38 31 CYS B CA 1
ATOM 1119 C C . CYS B 1 31 ? 4.109 17.562 15.172 1 95.38 31 CYS B C 1
ATOM 1121 O O . CYS B 1 31 ? 4.605 17.5 14.047 1 95.38 31 CYS B O 1
ATOM 1123 N N . LEU B 1 32 ? 3.189 18.469 15.562 1 97.56 32 LEU B N 1
ATOM 1124 C CA . LEU B 1 32 ? 2.648 19.422 14.602 1 97.56 32 LEU B CA 1
ATOM 1125 C C . LEU B 1 32 ? 3.764 20.25 13.977 1 97.56 32 LEU B C 1
ATOM 1127 O O . LEU B 1 32 ? 3.883 20.328 12.758 1 97.56 32 LEU B O 1
ATOM 1131 N N . THR B 1 33 ? 4.578 20.812 14.805 1 97.62 33 THR B N 1
ATOM 1132 C CA . THR B 1 33 ? 5.668 21.672 14.344 1 97.62 33 THR B CA 1
ATOM 1133 C C . THR B 1 33 ? 6.656 20.891 13.492 1 97.62 33 THR B C 1
ATOM 1135 O O . THR B 1 33 ? 7.086 21.359 12.438 1 97.62 33 THR B O 1
ATOM 1138 N N . ALA B 1 34 ? 6.969 19.688 13.938 1 96.81 34 ALA B N 1
ATOM 1139 C CA . ALA B 1 34 ? 7.906 18.859 13.195 1 96.81 34 ALA B CA 1
ATOM 1140 C C . ALA B 1 34 ? 7.387 18.547 11.797 1 96.81 34 ALA B C 1
ATOM 1142 O O . ALA B 1 34 ? 8.117 18.688 10.812 1 96.81 34 ALA B O 1
ATOM 1143 N N . VAL B 1 35 ? 6.129 18.172 11.68 1 97.31 35 VAL B N 1
ATOM 1144 C CA . VAL B 1 35 ? 5.543 17.781 10.406 1 97.31 35 VAL B CA 1
ATOM 1145 C C . VAL B 1 35 ? 5.414 18.984 9.492 1 97.31 35 VAL B C 1
ATOM 1147 O O . VAL B 1 35 ? 5.766 18.922 8.312 1 97.31 35 VAL B O 1
ATOM 1150 N N . PHE B 1 36 ? 5.02 20.125 10.008 1 98 36 PHE B N 1
ATOM 1151 C CA . PHE B 1 36 ? 4.766 21.297 9.188 1 98 36 PHE B CA 1
ATOM 1152 C C . PHE B 1 36 ? 6.074 21.891 8.68 1 98 36 PHE B C 1
ATOM 1154 O O . PHE B 1 36 ? 6.094 22.578 7.652 1 98 36 PHE B O 1
ATOM 1161 N N . ASN B 1 37 ? 7.133 21.562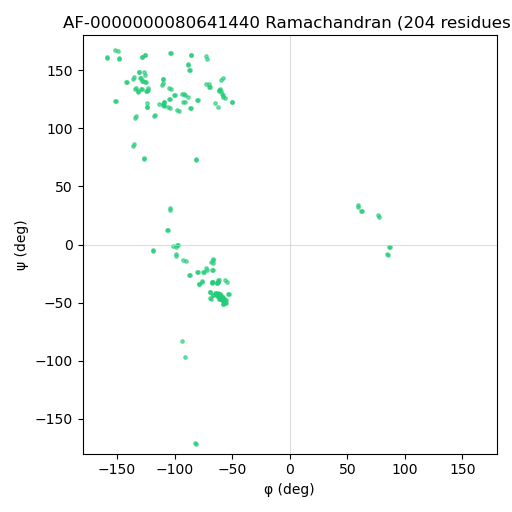 9.336 1 96.69 37 ASN B N 1
ATOM 1162 C CA . ASN B 1 37 ? 8.43 22.078 8.898 1 96.69 37 ASN B CA 1
ATOM 1163 C C . ASN B 1 37 ? 9.211 21.031 8.117 1 96.69 37 ASN B C 1
ATOM 1165 O O . ASN B 1 37 ? 10.32 21.297 7.652 1 96.69 37 ASN B O 1
ATOM 1169 N N . GLY B 1 38 ? 8.617 19.859 7.996 1 94.06 38 GLY B N 1
ATOM 1170 C CA . GLY B 1 38 ? 9.25 18.812 7.211 1 94.06 38 GLY B CA 1
ATOM 1171 C C . GLY B 1 38 ? 10.398 18.141 7.938 1 94.06 38 GLY B C 1
ATOM 1172 O O . GLY B 1 38 ? 11.32 17.625 7.309 1 94.06 38 GLY B O 1
ATOM 1173 N N . TRP B 1 39 ? 10.328 18.203 9.234 1 87.88 39 TRP B N 1
ATOM 1174 C CA . TRP B 1 39 ? 11.383 17.594 10.039 1 87.88 39 TRP B CA 1
ATOM 1175 C C . TRP B 1 39 ? 11.016 16.156 10.414 1 87.88 39 TRP B C 1
ATOM 1177 O O . TRP B 1 39 ? 11.852 15.406 10.92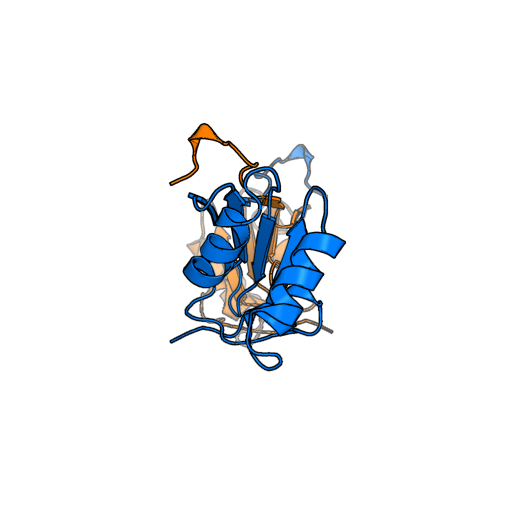2 1 87.88 39 TRP B O 1
ATOM 1187 N N . ALA B 1 40 ? 9.781 15.906 10.188 1 71.5 40 ALA B N 1
ATOM 1188 C CA . ALA B 1 40 ? 9.273 14.633 10.688 1 71.5 40 ALA B CA 1
ATOM 1189 C C . ALA B 1 40 ? 9.469 13.523 9.664 1 71.5 40 ALA B C 1
ATOM 1191 O O . ALA B 1 40 ? 9.219 13.719 8.469 1 71.5 40 ALA B O 1
ATOM 1192 N N . TYR B 1 41 ? 10.062 12.516 10.078 1 77 41 TYR B N 1
ATOM 1193 C CA . TYR B 1 41 ? 10.141 11.266 9.328 1 77 41 TYR B CA 1
ATOM 1194 C C . TYR B 1 41 ? 8.984 10.336 9.68 1 77 41 TYR B C 1
ATOM 1196 O O . TYR B 1 41 ? 7.816 10.703 9.492 1 77 41 TYR B O 1
ATOM 1204 N N . GLU B 1 42 ? 9.117 9.383 10.562 1 88.25 42 GLU B N 1
ATOM 1205 C CA . GLU B 1 42 ? 8.102 8.477 11.094 1 88.25 42 GLU B CA 1
ATOM 1206 C C . GLU B 1 42 ? 7.867 8.734 12.578 1 88.25 42 GLU B C 1
ATOM 1208 O O . GLU B 1 42 ? 8.82 8.828 13.359 1 88.25 42 GLU B O 1
ATOM 1213 N N . MET B 1 43 ? 6.57 9.078 12.898 1 92.44 43 MET B N 1
ATOM 1214 C CA . MET B 1 43 ? 6.297 9.336 14.305 1 92.44 43 MET B CA 1
ATOM 1215 C C . MET B 1 43 ? 4.859 8.969 14.656 1 92.44 43 MET B C 1
AT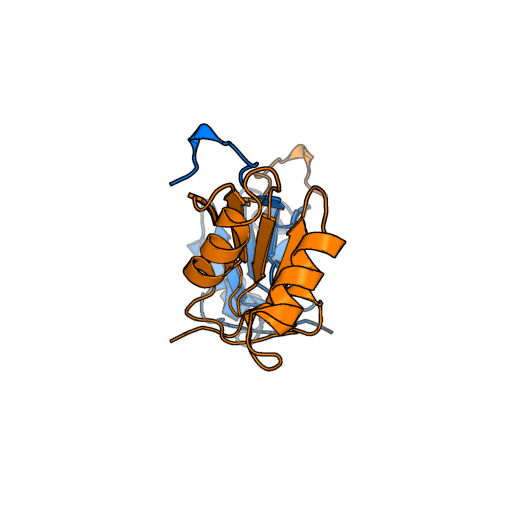OM 1217 O O . MET B 1 43 ? 4.039 8.734 13.766 1 92.44 43 MET B O 1
ATOM 1221 N N . LYS B 1 44 ? 4.668 8.93 16.016 1 93.62 44 LYS B N 1
ATOM 1222 C CA . LYS B 1 44 ? 3.316 8.797 16.547 1 93.62 44 LYS B CA 1
ATOM 1223 C C . LYS B 1 44 ? 2.691 10.164 16.828 1 93.62 44 LYS B C 1
ATOM 1225 O O . LYS B 1 44 ? 3.283 11 17.5 1 93.62 44 LYS B O 1
ATOM 1230 N N . TRP B 1 45 ? 1.574 10.43 16.219 1 94.25 45 TRP B N 1
ATOM 1231 C CA . TRP B 1 45 ? 0.868 11.695 16.391 1 94.25 45 TRP B CA 1
ATOM 1232 C C . TRP B 1 45 ? -0.627 11.461 16.578 1 94.25 45 TRP B C 1
ATOM 1234 O O . TRP B 1 45 ? -1.406 11.562 15.633 1 94.25 45 TRP B O 1
ATOM 1244 N N . TYR B 1 46 ? -1.109 11.211 17.812 1 91.19 46 TYR B N 1
ATOM 1245 C CA . TYR B 1 46 ? -2.484 10.859 18.141 1 91.19 46 TYR B CA 1
ATOM 1246 C C . TYR B 1 46 ? -3.428 12.023 17.891 1 91.19 46 TYR B C 1
ATOM 1248 O O . TYR B 1 46 ? -4.566 11.828 17.453 1 91.19 46 TYR B O 1
ATOM 1256 N N . GLY B 1 47 ? -3.004 13.203 18.062 1 93.81 47 GLY B N 1
ATOM 1257 C CA . GLY B 1 47 ? -3.885 14.352 17.969 1 93.81 47 GLY B CA 1
ATOM 1258 C C . GLY B 1 47 ? -3.721 15.133 16.688 1 93.81 47 GLY B C 1
ATOM 1259 O O . GLY B 1 47 ? -3.957 16.344 16.641 1 93.81 47 GLY B O 1
ATOM 1260 N N . HIS B 1 48 ? -3.352 14.359 15.617 1 96.44 48 HIS B N 1
ATOM 1261 C CA . HIS B 1 48 ? -3.031 15.094 14.398 1 96.44 48 HIS B CA 1
ATOM 1262 C C . HIS B 1 48 ? -4.273 15.766 13.82 1 96.44 48 HIS B C 1
ATOM 1264 O O . HIS B 1 48 ? -4.195 16.891 13.312 1 96.44 48 HIS B O 1
ATOM 1270 N N . GLU B 1 49 ? -5.457 15.102 13.992 1 97.81 49 GLU B N 1
ATOM 1271 C CA . GLU B 1 49 ? -6.656 15.688 13.398 1 97.81 49 GLU B CA 1
ATOM 1272 C C . GLU B 1 49 ? -7.051 16.984 14.102 1 97.81 49 GLU B C 1
ATOM 1274 O O . GLU B 1 49 ? -7.305 18 13.445 1 97.81 49 GLU B O 1
ATOM 1279 N N . GLU B 1 50 ? -7.047 16.922 15.352 1 97.56 50 GLU B N 1
ATOM 1280 C CA . GLU B 1 50 ? -7.414 18.125 16.094 1 97.56 50 GLU B CA 1
ATOM 1281 C C . GLU B 1 50 ? -6.379 19.234 15.914 1 97.56 50 GLU B C 1
ATOM 1283 O O . GLU B 1 50 ? -6.734 20.406 15.773 1 97.56 50 GLU B O 1
ATOM 1288 N N . ASP B 1 51 ? -5.125 18.844 15.984 1 98 51 ASP B N 1
ATOM 1289 C CA . ASP B 1 51 ? -4.051 19.812 15.82 1 98 51 ASP B CA 1
ATOM 1290 C C . ASP B 1 51 ? -4.184 20.547 14.484 1 98 51 ASP B C 1
ATOM 1292 O O . ASP B 1 51 ? -4.121 21.781 14.44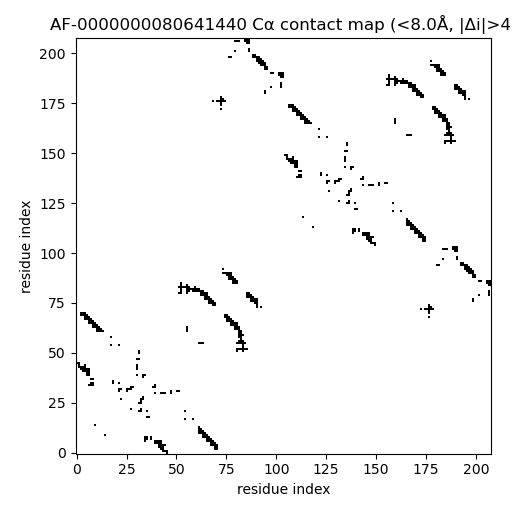5 1 98 51 ASP B O 1
ATOM 1296 N N . VAL B 1 52 ? -4.402 19.828 13.422 1 98.44 52 VAL B N 1
ATOM 1297 C CA . VAL B 1 52 ? -4.418 20.438 12.102 1 98.44 52 VAL B CA 1
ATOM 1298 C C . VAL B 1 52 ? -5.727 21.203 11.898 1 98.44 52 VAL B C 1
ATOM 1300 O O . VAL B 1 52 ? -5.746 22.25 11.25 1 98.44 52 VAL B O 1
ATOM 1303 N N . ARG B 1 53 ? -6.781 20.719 12.508 1 98.62 53 ARG B N 1
ATOM 1304 C CA . ARG B 1 53 ? -8.031 21.469 12.484 1 98.62 53 ARG B CA 1
ATOM 1305 C C . ARG B 1 53 ? -7.844 22.859 13.102 1 98.62 53 ARG B C 1
ATOM 1307 O O . ARG B 1 53 ? -8.344 23.859 12.57 1 98.62 53 ARG B O 1
ATOM 1314 N N . GLU B 1 54 ? -7.207 22.891 14.164 1 98.31 54 GLU B N 1
ATOM 1315 C CA . GLU B 1 54 ? -6.965 24.156 14.844 1 98.31 54 GLU B CA 1
ATOM 1316 C C . GLU B 1 54 ? -6.207 25.125 13.938 1 98.31 54 GLU B C 1
ATOM 1318 O O . GLU B 1 54 ? -6.578 26.297 13.828 1 98.31 54 GLU B O 1
ATOM 1323 N N . VAL B 1 55 ? -5.152 24.656 13.32 1 98.69 55 VAL B N 1
ATOM 1324 C CA . VAL B 1 55 ? -4.375 25.484 12.414 1 98.69 55 VAL B CA 1
ATOM 1325 C C . VAL B 1 55 ? -5.262 25.953 11.266 1 98.69 55 VAL B C 1
ATOM 1327 O O . VAL B 1 55 ? -5.25 27.141 10.906 1 98.69 55 VAL B O 1
ATOM 1330 N N . SER B 1 56 ? -6.027 25.047 10.688 1 98.69 56 SER B N 1
ATOM 1331 C CA . SER B 1 56 ? -6.863 25.375 9.539 1 98.69 56 SER B CA 1
ATOM 1332 C C . SER B 1 56 ? -7.898 26.422 9.891 1 98.69 56 SER B C 1
ATOM 1334 O O . SER B 1 56 ? -8.273 27.25 9.039 1 98.69 56 SER B O 1
ATOM 1336 N N . ARG B 1 57 ? -8.383 26.484 11.156 1 98.56 57 ARG B N 1
ATOM 1337 C CA . ARG B 1 57 ? -9.328 27.5 11.602 1 98.56 57 ARG B CA 1
ATOM 1338 C C . ARG B 1 57 ? -8.711 28.906 11.516 1 98.56 57 ARG B C 1
ATOM 1340 O O . ARG B 1 57 ? -9.414 29.875 11.25 1 98.56 57 ARG B O 1
ATOM 1347 N N . GLN B 1 58 ? -7.461 28.984 11.742 1 98.44 58 GLN B N 1
ATOM 1348 C CA . GLN B 1 58 ? -6.766 30.266 11.719 1 98.44 58 GLN B CA 1
ATOM 1349 C C . GLN B 1 58 ? -6.57 30.766 10.289 1 98.44 58 GLN B C 1
ATOM 1351 O O . GLN B 1 58 ? -6.383 31.969 10.062 1 98.44 58 GLN B O 1
ATOM 1356 N N . PHE B 1 59 ? -6.578 29.844 9.352 1 98.56 59 PHE B N 1
ATOM 1357 C CA . PHE B 1 59 ? -6.41 30.172 7.938 1 98.56 59 PHE B CA 1
ATOM 1358 C C . PHE B 1 59 ? -7.547 29.578 7.109 1 98.56 59 PHE B C 1
ATOM 1360 O O . PHE B 1 59 ? -7.324 28.672 6.301 1 98.56 59 PHE B O 1
ATOM 1367 N N . PRO B 1 60 ? -8.711 30.156 7.195 1 98 60 PRO B N 1
ATOM 1368 C CA . PRO B 1 60 ? -9.906 29.516 6.645 1 98 60 PRO B CA 1
ATOM 1369 C C . PRO B 1 60 ? -9.875 29.406 5.121 1 98 60 PRO B C 1
ATOM 1371 O O . PRO B 1 60 ? -10.648 28.641 4.531 1 98 60 PRO B O 1
ATOM 1374 N N . ASP B 1 61 ? -8.969 30.109 4.445 1 97.5 61 ASP B N 1
ATOM 1375 C CA . ASP B 1 61 ? -8.914 30.109 2.986 1 97.5 61 ASP B CA 1
ATOM 1376 C C . ASP B 1 61 ? -7.848 29.141 2.482 1 97.5 61 ASP B C 1
ATOM 1378 O O . ASP B 1 61 ? -7.723 28.906 1.277 1 97.5 61 ASP B O 1
ATOM 1382 N N . VAL B 1 62 ? -7.031 28.625 3.354 1 98.75 62 VAL B N 1
ATOM 1383 C CA . VAL B 1 62 ? -5.953 27.719 2.967 1 98.75 62 VAL B CA 1
ATOM 1384 C C . VAL B 1 62 ? -6.438 26.281 3.039 1 98.75 62 VAL B C 1
ATOM 1386 O O . VAL B 1 62 ? -7.027 25.859 4.039 1 98.75 62 VAL B O 1
ATOM 1389 N N . LEU B 1 63 ? -6.246 25.484 2 1 98.88 63 LEU B N 1
ATOM 1390 C CA . LEU B 1 63 ? -6.422 24.047 2.041 1 98.88 63 LEU B CA 1
ATOM 1391 C C . LEU B 1 63 ? -5.148 23.359 2.525 1 98.88 63 LEU B C 1
ATOM 1393 O O . LEU B 1 63 ? -4.098 23.469 1.895 1 98.88 63 LEU B O 1
ATOM 1397 N N . ILE B 1 64 ? -5.25 22.703 3.617 1 98.88 64 ILE B N 1
ATOM 1398 C CA . ILE B 1 64 ? -4.133 21.938 4.152 1 98.88 64 ILE B CA 1
ATOM 1399 C C . ILE B 1 64 ? -4.367 20.453 3.9 1 98.88 64 ILE B C 1
ATOM 1401 O O . ILE B 1 64 ? -5.414 19.906 4.258 1 98.88 64 ILE B O 1
ATOM 1405 N N . THR B 1 65 ? -3.414 19.781 3.262 1 98.81 65 THR B N 1
ATOM 1406 C CA . THR B 1 65 ? -3.467 18.359 3 1 98.81 65 THR B CA 1
ATOM 1407 C C . THR B 1 65 ? -2.432 17.609 3.84 1 98.81 65 THR B C 1
ATOM 1409 O O . THR B 1 65 ? -1.237 17.906 3.771 1 98.81 65 THR B O 1
ATOM 1412 N N . LEU B 1 66 ? -2.887 16.719 4.645 1 98.19 66 LEU B N 1
ATOM 1413 C CA . LEU B 1 66 ? -2.018 15.836 5.414 1 98.19 66 LEU B CA 1
ATOM 1414 C C . LEU B 1 66 ? -2.086 14.406 4.883 1 98.19 66 LEU B C 1
ATOM 1416 O O . LEU B 1 66 ? -3.172 13.836 4.754 1 98.19 66 LEU B O 1
ATOM 1420 N N . THR B 1 67 ? -0.964 13.922 4.527 1 96.88 67 THR B N 1
ATOM 1421 C CA . THR B 1 67 ? -0.87 12.539 4.074 1 96.88 67 THR B CA 1
ATOM 1422 C C . THR B 1 67 ? -0.128 11.688 5.098 1 96.88 67 THR B C 1
ATOM 1424 O O . THR B 1 67 ? 0.875 12.125 5.668 1 96.88 67 THR B O 1
ATOM 1427 N N . GLY B 1 68 ? -0.617 10.484 5.328 1 95.31 68 GLY B N 1
ATOM 1428 C CA . GLY B 1 68 ? 0.01 9.539 6.238 1 95.31 68 GLY B CA 1
ATOM 1429 C C . GLY B 1 68 ? 0.218 8.172 5.621 1 95.31 68 GLY B C 1
ATOM 1430 O O . GLY B 1 68 ? -0.655 7.66 4.914 1 95.31 68 GLY B O 1
ATOM 1431 N N . GLU B 1 69 ? 1.362 7.652 5.801 1 92.88 69 GLU B N 1
ATOM 1432 C CA . GLU B 1 69 ? 1.689 6.273 5.453 1 92.88 69 GLU B CA 1
ATOM 1433 C C . GLU B 1 69 ? 2.062 5.465 6.695 1 92.88 69 GLU B C 1
ATOM 1435 O O . GLU B 1 69 ? 3.125 5.676 7.285 1 92.88 69 GLU B O 1
ATOM 1440 N N . GLY B 1 70 ? 1.201 4.559 7 1 90.62 70 GLY B N 1
ATOM 1441 C CA . GLY B 1 70 ? 1.433 3.729 8.172 1 90.62 70 GLY B CA 1
ATOM 1442 C C . GLY B 1 70 ? 2.379 2.574 7.906 1 90.62 70 GLY B C 1
ATOM 1443 O O . GLY B 1 70 ? 2.979 2.49 6.832 1 90.62 70 GLY B O 1
ATOM 1444 N N . GLU B 1 71 ? 2.473 1.713 8.859 1 84.44 71 GLU B N 1
ATOM 1445 C CA . GLU B 1 71 ? 3.453 0.632 8.828 1 84.44 71 GLU B CA 1
ATOM 1446 C C . GLU B 1 71 ? 2.992 -0.504 7.922 1 84.44 71 GLU B C 1
ATOM 1448 O O . GLU B 1 71 ? 3.812 -1.168 7.285 1 84.44 71 GLU B O 1
ATOM 1453 N N . ASP B 1 72 ? 1.72 -0.701 7.91 1 83.75 72 ASP B N 1
ATOM 1454 C CA . ASP B 1 72 ? 1.185 -1.831 7.156 1 83.75 72 ASP B CA 1
ATOM 1455 C C . ASP B 1 72 ? 0.9 -1.439 5.707 1 83.75 72 ASP B C 1
ATOM 1457 O O . ASP B 1 72 ? 0.556 -0.29 5.426 1 83.75 72 ASP B O 1
ATOM 1461 N N . ASN B 1 73 ? 0.932 -2.434 4.902 1 81.88 73 ASN B N 1
ATOM 1462 C CA . ASN B 1 73 ? 0.59 -2.207 3.502 1 81.88 73 ASN B CA 1
ATOM 1463 C C . ASN B 1 73 ? -0.842 -1.705 3.348 1 81.88 73 ASN B C 1
ATOM 1465 O O . ASN B 1 73 ? -1.759 -2.225 3.988 1 81.88 73 ASN B O 1
ATOM 1469 N N . GLY B 1 74 ? -0.875 -0.743 2.605 1 86.75 74 GLY B N 1
ATOM 1470 C CA . GLY B 1 74 ? -2.209 -0.239 2.324 1 86.75 74 GLY B CA 1
ATOM 1471 C C . GLY B 1 74 ? -2.707 0.745 3.367 1 86.75 74 GLY B C 1
ATOM 1472 O O . GLY B 1 74 ? -3.785 1.324 3.217 1 86.75 74 GLY B O 1
ATOM 1473 N N . ASP B 1 75 ? -1.937 0.814 4.398 1 90.94 75 ASP B N 1
ATOM 1474 C CA . ASP B 1 75 ? -2.316 1.791 5.414 1 90.94 75 ASP B CA 1
ATOM 1475 C C . ASP B 1 75 ? -1.852 3.193 5.027 1 90.94 75 ASP B C 1
ATOM 1477 O O . ASP B 1 75 ? -0.864 3.695 5.57 1 90.94 75 ASP B O 1
ATOM 1481 N N . MET B 1 76 ? -2.445 3.744 4.141 1 94.19 76 MET B N 1
ATOM 1482 C CA . MET B 1 76 ? -2.199 5.09 3.629 1 94.19 76 MET B CA 1
ATOM 1483 C C . MET B 1 76 ? -3.484 5.91 3.617 1 94.19 76 MET B C 1
ATOM 1485 O O . MET B 1 76 ? -4.555 5.391 3.303 1 94.19 76 MET B O 1
ATOM 1489 N N . TRP B 1 77 ? -3.346 7.129 3.955 1 96.62 77 TRP B N 1
ATOM 1490 C CA . TRP B 1 77 ? -4.512 8.008 3.965 1 96.62 77 TRP B CA 1
ATOM 1491 C C . TRP B 1 77 ? -4.117 9.438 3.627 1 96.62 77 TRP B C 1
ATOM 1493 O O . TRP B 1 77 ? -2.941 9.805 3.705 1 96.62 77 TRP B O 1
ATOM 1503 N N . ARG B 1 78 ? -5.102 10.203 3.213 1 98 78 ARG B N 1
ATOM 1504 C CA . ARG B 1 78 ? -5.035 11.641 2.969 1 98 78 ARG B CA 1
ATOM 1505 C C . ARG B 1 78 ? -6.203 12.367 3.625 1 98 78 ARG B C 1
ATOM 1507 O O . ARG B 1 78 ? -7.344 11.898 3.562 1 98 78 ARG B O 1
ATOM 1514 N N . LYS B 1 79 ? -5.871 13.375 4.297 1 98.62 79 LYS B N 1
ATOM 1515 C CA . LYS B 1 79 ? -6.895 14.211 4.914 1 98.62 79 LYS B CA 1
ATOM 1516 C C . LYS B 1 79 ? -6.781 15.656 4.449 1 98.62 79 LYS B C 1
ATOM 1518 O O . LYS B 1 79 ? -5.68 16.203 4.355 1 98.62 79 LYS B O 1
ATOM 1523 N N . TYR B 1 80 ? -7.895 16.156 4.105 1 98.88 80 TYR B N 1
ATOM 1524 C CA . TYR B 1 80 ? -8 17.562 3.73 1 98.88 80 TYR B CA 1
ATOM 1525 C C . TYR B 1 80 ? -8.617 18.391 4.855 1 98.88 80 TYR B C 1
ATOM 1527 O O . TYR B 1 80 ? -9.641 18 5.426 1 98.88 80 TYR B O 1
ATOM 1535 N N . PHE B 1 81 ? -8.023 19.516 5.145 1 98.88 81 PHE B N 1
ATOM 1536 C CA . PHE B 1 81 ? -8.516 20.406 6.188 1 98.88 81 PHE B CA 1
ATOM 1537 C C . PHE B 1 81 ? -8.773 21.797 5.629 1 98.88 81 PHE B C 1
ATOM 1539 O O . PHE B 1 81 ? -7.918 22.359 4.945 1 98.88 81 PHE B O 1
ATOM 1546 N N . LYS B 1 82 ? -9.914 22.328 5.938 1 98.75 82 LYS B N 1
ATOM 1547 C CA . LYS B 1 82 ? -10.289 23.688 5.582 1 98.75 82 LYS B CA 1
ATOM 1548 C C . LYS B 1 82 ? -11.266 24.281 6.594 1 98.75 82 LYS B C 1
ATOM 1550 O O . LYS B 1 82 ? -12.32 23.688 6.855 1 98.75 82 LYS B O 1
ATOM 1555 N N . GLY B 1 83 ? -10.891 25.438 7.184 1 98.12 83 GLY B N 1
ATOM 1556 C CA . GLY B 1 83 ? -11.781 26.141 8.086 1 98.12 83 GLY B CA 1
ATOM 1557 C C . GLY B 1 83 ? -12.203 25.312 9.281 1 98.12 83 GLY B C 1
ATOM 1558 O O . GLY B 1 83 ? -13.352 25.391 9.727 1 98.12 83 GLY B O 1
ATOM 1559 N N . GLY B 1 84 ? -11.32 24.516 9.688 1 98.44 84 GLY B N 1
ATOM 1560 C CA . GLY B 1 84 ? -11.586 23.734 10.883 1 98.44 84 GLY B CA 1
ATOM 1561 C C . GLY B 1 84 ? -12.32 22.438 10.594 1 98.44 84 GLY B C 1
ATOM 1562 O O . GLY B 1 84 ? -12.586 21.656 11.508 1 98.44 84 GLY B O 1
ATOM 1563 N N . LYS B 1 85 ? -12.664 22.203 9.352 1 98.5 85 LYS B N 1
ATOM 1564 C CA . LYS B 1 85 ? -13.344 20.969 8.938 1 98.5 85 LYS B CA 1
ATOM 1565 C C . LYS B 1 85 ? -12.375 20.016 8.234 1 98.5 85 LYS B C 1
ATOM 1567 O O . LYS B 1 85 ? -11.258 20.406 7.898 1 98.5 85 LYS B O 1
ATOM 1572 N N . MET B 1 86 ? -12.828 18.719 8.102 1 98.75 86 MET B N 1
ATOM 1573 C CA . MET B 1 86 ? -11.898 17.719 7.555 1 98.75 86 MET B CA 1
ATOM 1574 C C . MET B 1 86 ? -12.625 16.75 6.641 1 98.75 86 MET B C 1
ATOM 1576 O O . MET B 1 86 ? -13.75 16.344 6.926 1 98.75 86 MET B O 1
ATOM 1580 N N . GLN B 1 87 ? -12.031 16.391 5.578 1 98.75 87 GLN B N 1
ATOM 1581 C CA . GLN B 1 87 ? -12.344 15.258 4.727 1 98.75 87 GLN B CA 1
ATOM 1582 C C . GLN B 1 87 ? -11.273 14.172 4.852 1 98.75 87 GLN B C 1
ATOM 1584 O O . GLN B 1 87 ? -10.094 14.422 4.594 1 98.75 87 GLN B O 1
ATOM 1589 N N . ALA B 1 88 ? -11.664 13.047 5.277 1 98.19 88 ALA B N 1
ATOM 1590 C CA . ALA B 1 88 ? -10.734 11.93 5.395 1 98.19 88 ALA B CA 1
ATOM 1591 C C . ALA B 1 88 ? -10.859 10.984 4.203 1 98.19 88 ALA B C 1
ATOM 1593 O O . ALA B 1 88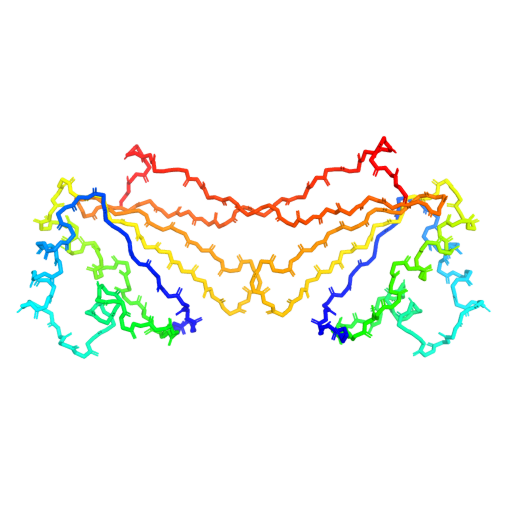 ? -11.961 10.562 3.848 1 98.19 88 ALA B O 1
ATOM 1594 N N . CYS B 1 89 ? -9.727 10.688 3.586 1 97.94 89 CYS B N 1
ATOM 1595 C CA . CYS B 1 89 ? -9.68 9.781 2.441 1 97.94 89 CYS B CA 1
ATOM 1596 C C . CYS B 1 89 ? -8.727 8.625 2.695 1 97.94 89 CYS B C 1
ATOM 1598 O O . CYS B 1 89 ? -7.523 8.844 2.891 1 97.94 89 CYS B O 1
ATOM 1600 N N . HIS B 1 90 ? -9.227 7.48 2.688 1 96.62 90 HIS B N 1
ATOM 1601 C CA . HIS B 1 90 ? -8.359 6.305 2.729 1 96.62 90 HIS B CA 1
ATOM 1602 C C . HIS B 1 90 ? -7.93 5.887 1.327 1 96.62 90 HIS B C 1
ATOM 1604 O O . HIS B 1 90 ? -8.664 6.094 0.36 1 96.62 90 HIS B O 1
ATOM 1610 N N . ALA B 1 91 ? -6.738 5.301 1.241 1 95.94 91 ALA B N 1
ATOM 1611 C CA . ALA B 1 91 ? -6.23 4.852 -0.052 1 95.94 91 ALA B CA 1
ATOM 1612 C C . ALA B 1 91 ? -7.16 3.816 -0.677 1 95.94 91 ALA B C 1
ATOM 1614 O O . ALA B 1 91 ? -7.668 2.93 0.015 1 95.94 91 ALA B O 1
ATOM 1615 N N . LYS B 1 92 ? -7.492 3.98 -1.924 1 95.44 92 LYS B N 1
ATOM 1616 C CA . LYS B 1 92 ? -8.125 2.947 -2.74 1 95.44 92 LYS B CA 1
ATOM 1617 C C . LYS B 1 92 ? -7.086 2.191 -3.566 1 95.44 92 LYS B C 1
ATOM 1619 O O . LYS B 1 92 ? -6.387 2.785 -4.391 1 95.44 92 LYS B O 1
ATOM 1624 N N . ILE B 1 93 ? -6.93 0.982 -3.287 1 94.69 93 ILE B N 1
ATOM 1625 C CA . ILE B 1 93 ? -5.949 0.147 -3.973 1 94.69 93 ILE B CA 1
ATOM 1626 C C . ILE B 1 93 ? -6.66 -0.76 -4.977 1 94.69 93 ILE B C 1
ATOM 1628 O O . ILE B 1 93 ? -7.512 -1.566 -4.598 1 94.69 93 ILE B O 1
ATOM 1632 N N . THR B 1 94 ? -6.348 -0.599 -6.211 1 95.94 94 THR B N 1
ATOM 1633 C CA . THR B 1 94 ? -6.965 -1.419 -7.246 1 95.94 94 THR B CA 1
ATOM 1634 C C . THR B 1 94 ? -5.902 -2.053 -8.141 1 95.94 94 THR B C 1
ATOM 1636 O O . THR B 1 94 ? -4.746 -1.619 -8.141 1 95.94 94 THR B O 1
ATOM 1639 N N . PHE B 1 95 ? -6.277 -3.07 -8.828 1 96.56 95 PHE B N 1
ATOM 1640 C CA . PHE B 1 95 ? -5.465 -3.727 -9.844 1 96.56 95 PHE B CA 1
ATOM 1641 C C . PHE B 1 95 ? -6.219 -3.809 -11.164 1 96.56 95 PHE B C 1
ATOM 1643 O O . PHE B 1 95 ? -7.445 -3.947 -11.18 1 96.56 95 PHE B O 1
ATOM 1650 N N . ASP B 1 96 ? -5.449 -3.705 -12.258 1 97.06 96 ASP B N 1
ATOM 1651 C CA . ASP B 1 96 ? -6.102 -4.008 -13.531 1 97.06 96 ASP B CA 1
ATOM 1652 C C . ASP B 1 96 ? -6.68 -5.422 -13.523 1 97.06 96 ASP B C 1
ATOM 1654 O O . ASP B 1 96 ? -6.09 -6.336 -12.953 1 97.06 96 ASP B O 1
ATOM 1658 N N . GLU B 1 97 ? -7.832 -5.535 -14.164 1 97 97 GLU B N 1
ATOM 1659 C CA . GLU B 1 97 ? -8.453 -6.852 -14.305 1 97 97 GLU B CA 1
ATOM 1660 C C . GLU B 1 97 ? -7.707 -7.711 -15.32 1 97 97 GLU B C 1
ATOM 1662 O O . GLU B 1 97 ? -6.984 -7.188 -16.172 1 97 97 GLU B O 1
ATOM 1667 N N . TYR B 1 98 ? -7.973 -8.953 -15.211 1 98.31 98 TYR B N 1
ATOM 1668 C CA . TYR B 1 98 ? -7.453 -9.875 -16.219 1 98.31 98 TYR B CA 1
ATOM 1669 C C . TYR B 1 98 ? -7.934 -9.484 -17.609 1 98.31 98 TYR B C 1
ATOM 1671 O O . TYR B 1 98 ? -9.125 -9.25 -17.812 1 98.31 98 TYR B O 1
ATOM 1679 N N . ASP B 1 99 ? -7.008 -9.336 -18.516 1 98.06 99 ASP B N 1
ATOM 1680 C CA . ASP B 1 99 ? -7.23 -9.102 -19.938 1 98.06 99 ASP B CA 1
ATOM 1681 C C . ASP B 1 99 ? -6.332 -10 -20.781 1 98.06 99 ASP B C 1
ATOM 1683 O O . ASP B 1 99 ? -5.125 -9.773 -20.875 1 98.06 99 ASP B O 1
ATOM 1687 N N . GLU B 1 100 ? -6.969 -10.953 -21.406 1 96.19 100 GLU B N 1
ATOM 1688 C CA . GLU B 1 100 ? -6.199 -11.93 -22.172 1 96.19 100 GLU B CA 1
ATOM 1689 C C . GLU B 1 100 ? -5.285 -11.242 -23.188 1 96.19 100 GLU B C 1
ATOM 1691 O O . GLU B 1 100 ? -4.215 -11.758 -23.516 1 96.19 100 GLU B O 1
ATOM 1696 N N . LYS B 1 101 ? -5.699 -10.102 -23.719 1 96.75 101 LYS B N 1
ATOM 1697 C CA . LYS B 1 101 ? -4.926 -9.367 -24.719 1 96.75 101 LYS B CA 1
ATOM 1698 C C . LYS B 1 101 ? -3.631 -8.828 -24.125 1 96.75 101 LYS B C 1
ATOM 1700 O O . LYS B 1 101 ? -2.719 -8.43 -24.844 1 96.75 101 LYS B O 1
ATOM 1705 N N . GLU B 1 102 ? -3.523 -8.797 -22.75 1 97.44 102 GLU B N 1
ATOM 1706 C CA . GLU B 1 102 ? -2.363 -8.227 -22.078 1 97.44 102 GLU B CA 1
ATOM 1707 C C . GLU B 1 102 ? -1.361 -9.305 -21.688 1 97.44 102 GLU B C 1
ATOM 1709 O O . GLU B 1 102 ? -0.297 -9.008 -21.141 1 97.44 102 GLU B O 1
ATOM 1714 N N . LEU B 1 103 ? -1.694 -10.492 -22 1 97.31 103 LEU B N 1
ATOM 1715 C CA . LEU B 1 103 ? -0.801 -11.602 -21.703 1 97.31 103 LEU B CA 1
ATOM 1716 C C . LEU B 1 103 ? 0.437 -11.562 -22.594 1 97.31 103 LEU B C 1
ATOM 1718 O O . LEU B 1 103 ? 0.336 -11.297 -23.797 1 97.31 103 LEU B O 1
ATOM 1722 N N . ARG B 1 104 ? 1.681 -11.789 -21.969 1 94.12 104 ARG B N 1
ATOM 1723 C CA . ARG B 1 104 ? 2.943 -11.805 -22.703 1 94.12 104 ARG B CA 1
ATOM 1724 C C . ARG B 1 104 ? 3.824 -12.961 -22.266 1 94.12 104 ARG B C 1
ATOM 1726 O O . ARG B 1 104 ? 3.738 -13.414 -21.109 1 94.12 104 ARG B O 1
#

Foldseek 3Di:
DFFWKAKAKDKPDPLVVLLVCCCVPHDCPDPVNCRSVVNDGIDGDPCPLQVVLVSQLVVQPMKMKMWIDGDDPQQIWIWIYHNSDIDIGGDDDDDDDDDPVPDD/DFFWKAKAKDKPDPLVVLLVCCCVPHDCPDPVNCRSVVNDGIDGDPCPLQVVLVSQLVVQPMKMKMWIDGDDPQQIWIWIYHNSDIDIGGDDDDDDDDDPVPDD

Secondary structure (DSSP, 8-state):
-PPPEEEEEEESS-HHHHHHHHHHHS-TTSHHHHHHTT--SEE--TTHHHHHHHHHHH-TT--EEEEEE-SSTT-EEEEEEETTEEEEEE-EEE-PPP-GGG--/-PPPEEEEEEESS-HHHHHHHHHHHS-TTSHHHHHHTT--SEE--TTHHHHHHHHHHH-TT--EEEEEE-SSTT-EEEEEEETTEEEEEE-EEE-PPP-GGG--

Nearest PDB structures (foldseek):
  2ijr-assembly1_A  TM=6.537E-01  e=6.987E-01  Yersinia pseudotuberculosis
  7stb-assembly1_F  TM=3.927E-01  e=5.078E+00  Saccharomyces cerevisiae S288C
  7sh2-assembly1_G  TM=4.204E-01  e=5.749E+00  Saccharomyces cerevisiae
  2ijr-assembly1_A  TM=6.542E-01  e=6.987E-01  Yersinia pseudotuberculosis
  7stb-assembly1_F  TM=3.929E-01  e=5.078E+00  Saccharomyces cerevisiae S288C

Solvent-accessible surface area (backbone atoms only — not comparable to full-atom values): 11265 Å² total; per-residue (Å²): 131,55,62,54,21,35,53,46,66,47,55,78,50,65,52,67,60,53,43,51,49,42,62,73,74,44,57,79,86,33,63,67,39,28,38,68,70,66,70,44,60,68,45,64,55,78,55,50,65,62,54,50,23,55,54,20,48,77,36,54,86,30,47,37,35,41,34,39,38,40,76,48,71,68,40,34,35,39,33,40,29,42,49,45,23,38,32,82,26,60,50,44,76,44,62,74,73,94,48,82,90,58,47,86,131,54,63,54,21,35,53,46,66,48,54,78,49,65,52,67,60,53,43,51,50,42,62,73,74,43,57,80,88,32,63,68,40,26,35,68,69,65,69,43,58,70,43,64,56,78,56,50,66,62,55,49,21,54,54,17,48,77,38,55,86,33,45,38,36,42,35,40,39,40,77,49,70,68,41,34,36,40,32,40,29,42,50,46,22,36,32,82,26,60,50,44,75,44,62,72,72,95,49,81,89,57,46,87

Organism: Bacillus amyloliquefaciens (strain ATCC 23350 / DSM 7 / BCRC 11601 / CCUG 28519 / NBRC 15535 / NRRL B-14393 / F) (NCBI:txid692420)

pLDDT: mean 94.53, std 8.12, range [42.5, 98.88]